Protein AF-A0A5C8B4M9-F1 (afdb_monomer)

Foldseek 3Di:
DDDDDDDDDDDDDDDPPDDPPPPCDPCQVVQQLEWEDEPDDDIDTDDLVVQLVLLLVLQCQPLNPVRSPDPVVNVLSVVLSVQLVVVVCVVPVPGDYHYPVSSLVSSLVSCVVVVVVSSSVSSVVVVVVVVVVVVVVVVVPPPDPPFAWDADPNDTHTDDLVVVLVVLQVVQPPVDPVDDSVVVSVVVVVPDDRD

Solvent-accessible surface area (backbone atoms only — not comparable to full-atom values): 11726 Å² total; per-residue (Å²): 135,84,84,84,87,81,87,82,91,76,85,88,79,88,85,83,88,79,73,83,74,80,76,83,68,76,66,66,71,81,30,65,60,29,36,28,42,47,101,71,71,76,68,40,76,48,54,70,66,58,53,37,55,52,46,51,54,16,40,29,73,70,50,35,72,73,47,43,67,33,71,65,47,50,50,50,41,52,53,42,37,53,51,29,52,54,51,56,48,66,77,38,83,85,51,52,74,42,44,54,60,60,55,50,54,38,46,45,52,38,27,53,74,69,68,38,53,69,36,34,53,44,38,53,54,50,55,48,51,57,49,51,54,51,52,53,50,54,63,74,60,56,69,80,73,80,84,41,34,34,69,54,98,86,42,84,39,75,59,58,61,67,62,51,51,50,50,49,44,60,71,38,59,92,69,53,92,89,52,65,43,64,66,56,52,53,54,50,63,72,72,64,70,75,90

Radius of gyration: 32.13 Å; Cα contacts (8 Å, |Δi|>4): 134; chains: 1; bounding box: 120×39×74 Å

Mean predicted aligned error: 15.84 Å

Structure (mmCIF, N/CA/C/O backbone):
data_AF-A0A5C8B4M9-F1
#
_entry.id   AF-A0A5C8B4M9-F1
#
loop_
_atom_site.group_PDB
_atom_site.id
_atom_site.type_symbol
_atom_site.label_atom_id
_atom_site.label_alt_id
_atom_site.label_comp_id
_atom_site.label_asym_id
_atom_site.label_entity_id
_atom_site.label_seq_id
_atom_site.pdbx_PDB_ins_code
_atom_site.Cartn_x
_atom_site.Cartn_y
_atom_site.Cartn_z
_atom_site.occupancy
_atom_site.B_iso_or_equiv
_atom_site.auth_seq_id
_atom_site.auth_comp_id
_atom_site.auth_asym_id
_atom_site.auth_atom_id
_atom_site.pdbx_PDB_model_num
ATOM 1 N N . MET A 1 1 ? 87.501 9.359 -22.013 1.00 48.69 1 MET A N 1
ATOM 2 C CA . MET A 1 1 ? 86.402 9.418 -21.027 1.00 48.69 1 MET A CA 1
ATOM 3 C C . MET A 1 1 ? 85.080 9.393 -21.791 1.00 48.69 1 MET A C 1
ATOM 5 O O . MET A 1 1 ? 84.733 10.382 -22.414 1.00 48.69 1 MET A O 1
ATOM 9 N N . GLN A 1 2 ? 84.423 8.231 -21.842 1.00 43.00 2 GLN A N 1
ATOM 10 C CA . GLN A 1 2 ? 82.959 8.107 -22.006 1.00 43.00 2 GLN A CA 1
ATOM 11 C C . GLN A 1 2 ? 82.296 8.321 -20.615 1.00 43.00 2 GLN A C 1
ATOM 13 O O . GLN A 1 2 ? 83.076 8.344 -19.656 1.00 43.00 2 GLN A O 1
ATOM 18 N N . PRO A 1 3 ? 80.954 8.411 -20.419 1.00 45.75 3 PRO A N 1
ATOM 19 C CA . PRO A 1 3 ? 79.853 8.071 -21.337 1.00 45.75 3 PRO A CA 1
ATOM 20 C C . PRO A 1 3 ? 78.627 9.028 -21.374 1.00 45.75 3 PRO A C 1
ATOM 22 O O . PRO A 1 3 ? 78.411 9.859 -20.501 1.00 45.75 3 PRO A O 1
ATOM 25 N N . SER A 1 4 ? 77.822 8.813 -22.421 1.00 39.22 4 SER A N 1
ATOM 26 C CA . SER A 1 4 ? 76.348 8.725 -22.474 1.00 39.22 4 SER A CA 1
ATOM 27 C C . SER A 1 4 ? 75.458 9.806 -21.843 1.00 39.22 4 SER A C 1
ATOM 29 O O . SER A 1 4 ? 75.274 9.870 -20.632 1.00 39.22 4 SER A O 1
ATOM 31 N N . THR A 1 5 ? 74.739 10.533 -22.703 1.00 42.44 5 THR A N 1
ATOM 32 C CA . THR A 1 5 ? 73.491 11.228 -22.363 1.00 42.44 5 THR A CA 1
ATOM 33 C C . THR A 1 5 ? 72.295 10.298 -22.605 1.00 42.44 5 THR A C 1
ATOM 35 O O . THR A 1 5 ? 72.073 9.805 -23.710 1.00 42.44 5 THR A O 1
ATOM 38 N N . SER A 1 6 ? 71.537 10.023 -21.543 1.00 47.56 6 SER A N 1
ATOM 39 C CA . SER A 1 6 ? 70.370 9.135 -21.555 1.00 47.56 6 SER A CA 1
ATOM 40 C C . SER A 1 6 ? 69.094 9.852 -21.999 1.00 47.56 6 SER A C 1
ATOM 42 O O . SER A 1 6 ? 68.795 10.963 -21.565 1.00 47.56 6 SER A O 1
ATOM 44 N N . SER A 1 7 ? 68.325 9.150 -22.833 1.00 41.62 7 SER A N 1
ATOM 45 C CA . SER A 1 7 ? 66.932 9.428 -23.191 1.00 41.62 7 SER A CA 1
ATOM 46 C C . SER A 1 7 ? 65.996 9.381 -21.983 1.00 41.62 7 SER A C 1
ATOM 48 O O . SER A 1 7 ? 66.079 8.451 -21.187 1.00 41.62 7 SER A O 1
ATOM 50 N N . THR A 1 8 ? 65.009 10.281 -21.947 1.00 40.47 8 THR A N 1
ATOM 51 C CA . THR A 1 8 ? 63.706 9.978 -21.331 1.00 40.47 8 THR A CA 1
ATOM 52 C C . THR A 1 8 ? 62.599 10.684 -22.115 1.00 40.47 8 THR A C 1
ATOM 54 O O . THR A 1 8 ? 62.459 11.901 -22.059 1.00 40.47 8 THR A O 1
ATOM 57 N N . LEU A 1 9 ? 61.843 9.905 -22.890 1.00 41.34 9 LEU A N 1
ATOM 58 C CA . LEU A 1 9 ? 60.570 10.293 -23.492 1.00 41.34 9 LEU A CA 1
ATOM 59 C C . LEU A 1 9 ? 59.462 9.949 -22.489 1.00 41.34 9 LEU A C 1
ATOM 61 O O . LEU A 1 9 ? 59.267 8.776 -22.181 1.00 41.34 9 LEU A O 1
ATOM 65 N N . SER A 1 10 ? 58.730 10.959 -22.021 1.00 50.78 10 SER A N 1
ATOM 66 C CA . SER A 1 10 ? 57.437 10.789 -21.348 1.00 50.78 10 SER A CA 1
ATOM 67 C C . SER A 1 10 ? 56.341 11.292 -22.288 1.00 50.78 10 SER A C 1
ATOM 69 O O . SER A 1 10 ? 56.404 12.454 -22.695 1.00 50.78 10 SER A O 1
ATOM 71 N N . PRO A 1 11 ? 55.338 10.478 -22.655 1.00 47.88 11 PRO A N 1
ATOM 72 C CA . PRO A 1 11 ? 54.191 10.974 -23.398 1.00 47.88 11 PRO A CA 1
ATOM 73 C C . PRO A 1 11 ? 53.260 11.759 -22.466 1.00 47.88 11 PRO A C 1
ATOM 75 O O . PRO A 1 11 ? 52.837 11.274 -21.416 1.00 47.88 11 PRO A O 1
ATOM 78 N N . SER A 1 12 ? 52.947 12.991 -22.869 1.00 45.19 12 SER A N 1
ATOM 79 C CA . SER A 1 12 ? 51.919 13.832 -22.266 1.00 45.19 12 SER A CA 1
ATOM 80 C C . SER A 1 12 ? 50.541 13.197 -22.449 1.00 45.19 12 SER A C 1
ATOM 82 O O . SER A 1 12 ? 49.994 13.163 -23.549 1.00 45.19 12 SER A O 1
ATOM 84 N N . SER A 1 13 ? 49.971 12.723 -21.348 1.00 44.69 13 SER A N 1
ATOM 85 C CA . SER A 1 13 ? 48.546 12.428 -21.230 1.00 44.69 13 SER A CA 1
ATOM 86 C C . SER A 1 13 ? 47.783 13.708 -20.876 1.00 44.69 13 SER A C 1
ATOM 88 O O . SER A 1 13 ? 48.242 14.478 -20.036 1.00 44.69 13 SER A O 1
ATOM 90 N N . SER A 1 14 ? 46.586 13.849 -21.455 1.00 43.03 14 SER A N 1
ATOM 91 C CA . SER A 1 14 ? 45.488 14.760 -21.074 1.00 43.03 14 SER A CA 1
ATOM 92 C C . SER A 1 14 ? 45.367 16.091 -21.819 1.00 43.03 14 SER A C 1
ATOM 94 O O . SER A 1 14 ? 45.959 17.091 -21.434 1.00 43.03 14 SER A O 1
ATOM 96 N N . ALA A 1 15 ? 44.442 16.117 -22.787 1.00 42.34 15 ALA A N 1
ATOM 97 C CA . ALA A 1 15 ? 43.432 17.174 -22.908 1.00 42.34 15 ALA A CA 1
ATOM 98 C C . ALA A 1 15 ? 42.292 16.738 -23.854 1.00 42.34 15 ALA A C 1
ATOM 100 O O . ALA A 1 15 ? 42.161 17.242 -24.963 1.00 42.34 15 ALA A O 1
ATOM 101 N N . PHE A 1 16 ? 41.428 15.825 -23.402 1.00 37.16 16 PHE A N 1
ATOM 102 C CA . PHE A 1 16 ? 40.033 15.823 -23.855 1.00 37.16 16 PHE A CA 1
ATOM 103 C C . PHE A 1 16 ? 39.176 16.321 -22.695 1.00 37.16 16 PHE A C 1
ATOM 105 O O . PHE A 1 16 ? 38.673 15.560 -21.873 1.00 37.16 16 PHE A O 1
ATOM 112 N N . SER A 1 17 ? 39.082 17.648 -22.611 1.00 52.03 17 SER A N 1
ATOM 113 C CA . SER A 1 17 ? 38.067 18.336 -21.824 1.00 52.03 17 SER A CA 1
ATOM 114 C C . SER A 1 17 ? 36.752 18.221 -22.588 1.00 52.03 17 SER A C 1
ATOM 116 O O . SER A 1 17 ? 36.580 18.838 -23.638 1.00 52.03 17 SER A O 1
ATOM 118 N N . GLY A 1 18 ? 35.867 17.350 -22.114 1.00 44.50 18 GLY A N 1
ATOM 119 C CA . GLY A 1 18 ? 34.600 17.087 -22.791 1.00 44.50 18 GLY A CA 1
ATOM 120 C C . GLY A 1 18 ? 33.785 15.949 -22.192 1.00 44.50 18 GLY A C 1
ATOM 121 O O . GLY A 1 18 ? 33.069 15.276 -22.920 1.00 44.50 18 GLY A O 1
ATOM 122 N N . ALA A 1 19 ? 33.880 15.710 -20.886 1.00 38.94 19 ALA A N 1
ATOM 123 C CA . ALA A 1 19 ? 32.901 14.896 -20.183 1.00 38.94 19 ALA A CA 1
ATOM 124 C C . ALA A 1 19 ? 32.181 15.819 -19.206 1.00 38.94 19 ALA A C 1
ATOM 126 O O . ALA A 1 19 ? 32.712 16.149 -18.147 1.00 38.94 19 ALA A O 1
ATOM 127 N N . SER A 1 20 ? 30.986 16.272 -19.597 1.00 40.69 20 SER A N 1
ATOM 128 C CA . SER A 1 20 ? 30.015 16.807 -18.648 1.00 40.69 20 SER A CA 1
ATOM 129 C C . SER A 1 20 ? 29.832 15.762 -17.557 1.00 40.69 20 SER A C 1
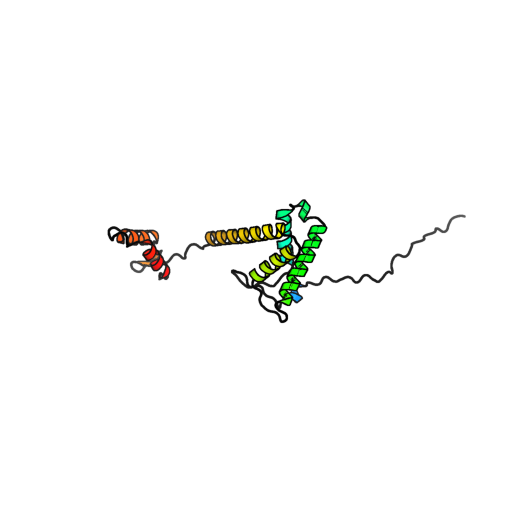ATOM 131 O O . SER A 1 20 ? 29.175 14.741 -17.762 1.00 40.69 20 SER A O 1
ATOM 133 N N . ALA A 1 21 ? 30.449 16.006 -16.406 1.00 40.50 21 ALA A N 1
ATOM 134 C CA . ALA A 1 21 ? 30.076 15.349 -15.178 1.00 40.50 21 ALA A CA 1
ATOM 135 C C . ALA A 1 21 ? 28.616 15.733 -14.933 1.00 40.50 21 ALA A C 1
ATOM 137 O O . ALA A 1 21 ? 28.312 16.864 -14.556 1.00 40.50 21 ALA A O 1
ATOM 138 N N . VAL A 1 22 ? 27.701 14.807 -15.220 1.00 39.75 22 VAL A N 1
ATOM 139 C CA . VAL A 1 22 ? 26.315 14.902 -14.772 1.00 39.75 22 VAL A CA 1
ATOM 140 C C . VAL A 1 22 ? 26.370 14.804 -13.253 1.00 39.75 22 VAL A C 1
ATOM 142 O O . VAL A 1 22 ? 26.361 13.717 -12.674 1.00 39.75 22 VAL A O 1
ATOM 145 N N . ALA A 1 23 ? 26.519 15.961 -12.612 1.00 40.47 23 ALA A N 1
ATOM 146 C CA . ALA A 1 23 ? 26.443 16.104 -11.176 1.00 40.47 23 ALA A CA 1
ATOM 147 C C . ALA A 1 23 ? 25.068 15.591 -10.734 1.00 40.47 23 ALA A C 1
ATOM 149 O O . ALA A 1 23 ? 24.024 16.169 -11.036 1.00 40.47 23 ALA A O 1
ATOM 150 N N . THR A 1 24 ? 25.073 14.441 -10.068 1.00 47.00 24 THR A N 1
ATOM 151 C CA . THR A 1 24 ? 23.899 13.875 -9.408 1.00 47.00 24 THR A CA 1
ATOM 152 C C . THR A 1 24 ? 23.755 14.581 -8.062 1.00 47.00 24 THR A C 1
ATOM 154 O O . THR A 1 24 ? 24.136 14.047 -7.026 1.00 47.00 24 THR A O 1
ATOM 157 N N . GLU A 1 25 ? 23.258 15.816 -8.079 1.00 43.12 25 GLU A N 1
ATOM 158 C CA . GLU A 1 25 ? 22.741 16.476 -6.876 1.00 43.12 25 GLU A CA 1
ATOM 159 C C . GLU A 1 25 ? 21.335 15.933 -6.542 1.00 43.12 25 GLU A C 1
ATOM 161 O O . GLU A 1 25 ? 20.618 15.454 -7.433 1.00 43.12 25 GLU A O 1
ATOM 166 N N . PRO A 1 26 ? 20.921 15.912 -5.261 1.00 42.09 26 PRO A N 1
ATOM 167 C CA . PRO A 1 26 ? 19.811 15.083 -4.819 1.00 42.09 26 PRO A CA 1
ATOM 168 C C . PRO A 1 26 ? 18.479 15.635 -5.337 1.00 42.09 26 PRO A C 1
ATOM 170 O O . PRO A 1 26 ? 17.983 16.670 -4.894 1.00 42.09 26 PRO A O 1
ATOM 173 N N . ARG A 1 27 ? 17.825 14.868 -6.217 1.00 53.34 27 ARG A N 1
ATOM 174 C CA . ARG A 1 27 ? 16.446 15.090 -6.703 1.00 53.34 27 ARG A CA 1
ATOM 175 C C . ARG A 1 27 ? 15.374 15.176 -5.599 1.00 53.34 27 ARG A C 1
ATOM 177 O O . ARG A 1 27 ? 14.209 15.365 -5.930 1.00 53.34 27 ARG A O 1
ATOM 184 N N . GLN A 1 28 ? 15.724 15.058 -4.316 1.00 51.81 28 GLN A N 1
ATOM 185 C CA . GLN A 1 28 ? 14.790 15.232 -3.196 1.00 51.81 28 GLN A CA 1
ATOM 186 C C . GLN A 1 28 ? 14.099 16.607 -3.220 1.00 51.81 28 GLN A C 1
ATOM 188 O O . GLN A 1 28 ? 12.916 16.687 -2.907 1.00 51.81 28 GLN A O 1
ATOM 193 N N . SER A 1 29 ? 14.781 17.661 -3.689 1.00 60.62 29 SER A N 1
ATOM 194 C CA . SER A 1 29 ? 14.191 19.007 -3.807 1.00 60.62 29 SER A CA 1
ATOM 195 C C . SER A 1 29 ? 13.084 19.094 -4.874 1.00 60.62 29 SER A C 1
ATOM 197 O O . SER A 1 29 ? 12.064 19.747 -4.668 1.00 60.62 29 SER A O 1
ATOM 199 N N . ALA A 1 30 ? 13.210 18.358 -5.987 1.00 72.19 30 ALA A N 1
ATOM 200 C CA . ALA A 1 30 ? 12.256 18.420 -7.103 1.00 72.19 30 ALA A CA 1
ATOM 201 C C . ALA A 1 30 ? 10.868 17.840 -6.769 1.00 72.19 30 ALA A C 1
ATOM 203 O O . ALA A 1 30 ? 9.898 18.107 -7.479 1.00 72.19 30 ALA A O 1
ATOM 204 N N . TYR A 1 31 ? 10.769 17.046 -5.700 1.00 79.69 31 TYR A N 1
ATOM 205 C CA . TYR A 1 31 ? 9.544 16.356 -5.296 1.00 79.69 31 TYR A CA 1
ATOM 206 C C . TYR A 1 31 ? 8.941 16.881 -3.988 1.00 79.69 31 TYR A C 1
ATOM 208 O O . TYR A 1 31 ? 7.928 16.352 -3.533 1.00 79.69 31 TYR A O 1
ATOM 216 N N . ALA A 1 32 ? 9.508 17.945 -3.409 1.00 77.50 32 ALA A N 1
ATOM 217 C CA . ALA A 1 32 ? 9.033 18.534 -2.155 1.00 77.50 32 ALA A CA 1
ATOM 218 C C . ALA A 1 32 ? 7.565 19.014 -2.221 1.00 77.50 32 ALA A C 1
ATOM 220 O O . ALA A 1 32 ? 6.873 19.011 -1.209 1.00 77.50 32 ALA A O 1
ATOM 221 N N . GLY A 1 33 ? 7.063 19.359 -3.414 1.00 81.94 33 GLY A N 1
ATOM 222 C CA . GLY A 1 33 ? 5.664 19.747 -3.650 1.00 81.94 33 GLY A CA 1
ATOM 223 C C . GLY A 1 33 ? 4.658 18.590 -3.748 1.00 81.94 33 GLY A C 1
ATOM 224 O O . GLY A 1 33 ? 3.495 18.830 -4.078 1.00 81.94 33 GLY A O 1
ATOM 225 N N . TYR A 1 34 ? 5.091 17.348 -3.502 1.00 86.38 34 TYR A N 1
ATOM 226 C CA . TYR A 1 34 ? 4.269 16.144 -3.659 1.00 86.38 34 TYR A CA 1
ATOM 227 C C . TYR A 1 34 ? 4.313 15.247 -2.411 1.00 86.38 34 TYR A C 1
ATOM 229 O O . TYR A 1 34 ? 4.894 14.165 -2.447 1.00 86.38 34 TYR A O 1
ATOM 237 N N . PRO A 1 35 ? 3.739 15.659 -1.273 1.00 90.31 35 PRO A N 1
ATOM 238 C CA . PRO A 1 35 ? 3.614 14.778 -0.114 1.00 90.31 35 PRO A CA 1
ATOM 239 C C . PRO A 1 35 ? 2.711 13.568 -0.411 1.00 90.31 35 PRO A C 1
ATOM 241 O O . PRO A 1 35 ? 1.768 13.637 -1.202 1.00 90.31 35 PRO A O 1
ATOM 244 N N . ILE A 1 36 ? 2.997 12.450 0.253 1.00 91.56 36 ILE A N 1
ATOM 245 C CA . ILE A 1 36 ? 2.251 11.196 0.175 1.00 91.56 36 ILE A CA 1
ATOM 246 C C . ILE A 1 36 ? 1.463 10.981 1.464 1.00 91.56 36 ILE A C 1
ATOM 248 O O . ILE A 1 36 ? 2.037 10.808 2.543 1.00 91.56 36 ILE A O 1
ATOM 252 N N . ILE A 1 37 ? 0.143 10.899 1.330 1.00 90.38 37 ILE A N 1
ATOM 253 C CA . ILE A 1 37 ? -0.783 10.525 2.395 1.00 90.38 37 ILE A CA 1
ATOM 254 C C . ILE A 1 37 ? -0.778 8.998 2.524 1.00 90.38 37 ILE A C 1
ATOM 256 O O . ILE A 1 37 ? -1.209 8.264 1.627 1.00 90.38 37 ILE A O 1
ATOM 260 N N . ARG A 1 38 ? -0.270 8.501 3.655 1.00 89.69 38 ARG A N 1
ATOM 261 C CA . ARG A 1 38 ? -0.258 7.069 3.992 1.00 89.69 38 ARG A CA 1
ATOM 262 C C . ARG A 1 38 ? -1.605 6.632 4.577 1.00 89.69 38 ARG A C 1
ATOM 264 O O . ARG A 1 38 ? -2.353 7.447 5.099 1.00 89.69 38 ARG A O 1
ATOM 271 N N . ARG A 1 39 ? -1.884 5.318 4.567 1.00 83.25 39 ARG A N 1
ATOM 272 C CA . ARG A 1 39 ? -3.102 4.739 5.184 1.00 83.25 39 ARG A CA 1
ATOM 273 C C . ARG A 1 39 ? -3.232 5.052 6.683 1.00 83.25 39 ARG A C 1
ATOM 275 O O . ARG A 1 39 ? -4.341 5.157 7.187 1.00 83.25 39 ARG A O 1
ATOM 282 N N . LYS A 1 40 ? -2.103 5.130 7.395 1.00 75.38 40 LYS A N 1
ATOM 283 C CA . LYS A 1 40 ? -1.988 5.499 8.814 1.00 75.38 40 LYS A CA 1
ATOM 284 C C . LYS A 1 40 ? -0.627 6.166 9.046 1.00 75.38 40 LYS A C 1
ATOM 286 O O . LYS A 1 40 ? 0.360 5.758 8.427 1.00 75.38 40 LYS A O 1
ATOM 291 N N . GLY A 1 41 ? -0.571 7.128 9.965 1.00 75.38 41 GLY A N 1
ATOM 292 C CA . GLY A 1 41 ? 0.642 7.878 10.315 1.00 75.38 41 GLY A CA 1
ATOM 293 C C . GLY A 1 41 ? 0.831 9.163 9.499 1.00 75.38 41 GLY A C 1
ATOM 294 O O . GLY A 1 41 ? 0.024 9.439 8.613 1.00 75.38 41 GLY A O 1
ATOM 295 N N . PRO A 1 42 ? 1.889 9.944 9.792 1.00 81.88 42 PRO A N 1
ATOM 296 C CA . PRO A 1 42 ? 2.113 11.233 9.146 1.00 81.88 42 PRO A CA 1
ATOM 297 C C . PRO A 1 42 ? 2.348 11.079 7.643 1.00 81.88 42 PRO A C 1
ATOM 299 O O . PRO A 1 42 ? 2.787 10.021 7.169 1.00 81.88 42 PRO A O 1
ATOM 302 N N . ASP A 1 43 ? 2.068 12.140 6.907 1.00 88.94 43 ASP A N 1
ATOM 303 C CA . ASP A 1 43 ? 2.459 12.302 5.518 1.00 88.94 43 ASP A CA 1
ATOM 304 C C . ASP A 1 43 ? 3.984 12.223 5.360 1.00 88.94 43 ASP A C 1
ATOM 306 O O . ASP A 1 43 ? 4.764 12.486 6.277 1.00 88.94 43 ASP A O 1
ATOM 310 N N . VAL A 1 44 ? 4.421 11.738 4.200 1.00 90.3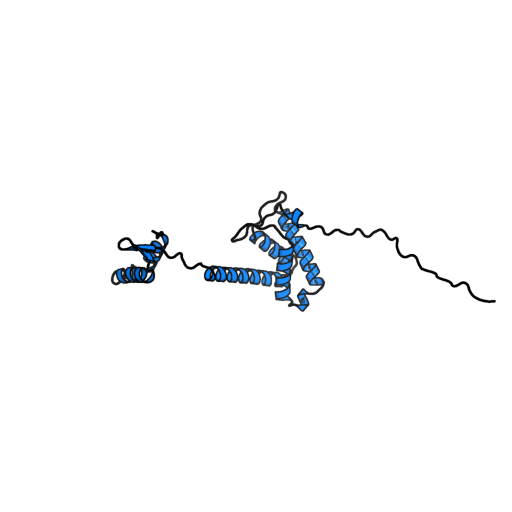1 44 VAL A N 1
ATOM 311 C CA . VAL A 1 44 ? 5.843 11.532 3.893 1.00 90.31 44 VAL A CA 1
ATOM 312 C C . VAL A 1 44 ? 6.181 12.149 2.549 1.00 90.31 44 VAL A C 1
ATOM 314 O O . VAL A 1 44 ? 5.330 12.215 1.668 1.00 90.31 44 VAL A O 1
ATOM 317 N N . ALA A 1 45 ? 7.425 12.576 2.360 1.00 90.62 45 ALA A N 1
ATOM 318 C CA . ALA A 1 45 ? 7.867 13.092 1.070 1.00 90.62 45 ALA A CA 1
ATOM 319 C C . ALA A 1 45 ? 7.790 12.010 -0.024 1.00 90.62 45 ALA A C 1
ATOM 321 O O . ALA A 1 45 ? 8.041 10.826 0.228 1.00 90.62 45 ALA A O 1
ATOM 322 N N . PHE A 1 46 ? 7.462 12.414 -1.253 1.00 91.56 46 PHE A N 1
ATOM 323 C CA . PHE A 1 46 ? 7.515 11.516 -2.401 1.00 91.56 46 PHE A CA 1
ATOM 324 C C . PHE A 1 46 ? 8.960 11.196 -2.785 1.00 91.56 46 PHE A C 1
ATOM 326 O O . PHE A 1 46 ? 9.743 12.070 -3.154 1.00 91.56 46 PHE A O 1
ATOM 333 N N . GLU A 1 47 ? 9.294 9.907 -2.742 1.00 92.62 47 GLU A N 1
ATOM 334 C CA . GLU A 1 47 ? 10.618 9.393 -3.080 1.00 92.62 47 GLU A CA 1
ATOM 335 C C . GLU A 1 47 ? 10.523 8.350 -4.205 1.00 92.62 47 GLU A C 1
ATOM 337 O O . GLU A 1 47 ? 10.146 7.199 -3.955 1.00 92.62 47 GLU A O 1
ATOM 342 N N . PRO A 1 48 ? 10.927 8.686 -5.445 1.00 92.19 48 PRO A N 1
ATOM 343 C CA . PRO A 1 48 ? 10.953 7.730 -6.556 1.00 92.19 48 PRO A CA 1
ATOM 344 C C . PRO A 1 48 ? 11.773 6.462 -6.288 1.00 92.19 48 PRO A C 1
ATOM 346 O O . PRO A 1 48 ? 11.466 5.393 -6.813 1.00 92.19 48 PRO A O 1
ATOM 349 N N . SER A 1 49 ? 12.799 6.552 -5.438 1.00 93.06 49 SER A N 1
ATOM 350 C CA . SER A 1 49 ? 13.617 5.405 -5.031 1.00 93.06 49 SER A CA 1
ATOM 351 C C . SER A 1 49 ? 12.792 4.312 -4.339 1.00 93.06 49 SER A C 1
ATOM 353 O O . SER A 1 49 ? 13.082 3.128 -4.514 1.00 93.06 49 SER A O 1
ATOM 355 N N . LYS A 1 50 ? 11.722 4.666 -3.611 1.00 93.25 50 LYS A N 1
ATOM 356 C CA . LYS A 1 50 ? 10.820 3.693 -2.970 1.00 93.25 50 LYS A CA 1
ATOM 357 C C . LYS A 1 50 ? 10.023 2.886 -3.996 1.00 93.25 50 LYS A C 1
ATOM 359 O O . LYS A 1 50 ? 9.790 1.700 -3.766 1.00 93.25 50 LYS A O 1
ATOM 364 N N . ILE A 1 51 ? 9.660 3.496 -5.129 1.00 94.12 51 ILE A N 1
ATOM 365 C CA . ILE A 1 51 ? 9.013 2.802 -6.253 1.00 94.12 51 ILE A CA 1
ATOM 366 C C . ILE A 1 51 ? 9.986 1.790 -6.862 1.00 94.12 51 ILE A C 1
ATOM 368 O O . ILE A 1 51 ? 9.634 0.620 -6.998 1.00 94.12 51 ILE A O 1
ATOM 372 N N . ALA A 1 52 ? 11.224 2.206 -7.146 1.00 94.31 52 ALA A N 1
ATOM 373 C CA . ALA A 1 52 ? 12.246 1.317 -7.698 1.00 94.31 52 ALA A CA 1
ATOM 374 C C . ALA A 1 52 ? 12.495 0.100 -6.791 1.00 94.31 52 ALA A C 1
ATOM 376 O O . ALA A 1 52 ? 12.485 -1.034 -7.259 1.00 94.31 52 ALA A O 1
ATOM 377 N N . VAL A 1 53 ? 12.632 0.308 -5.476 1.00 92.94 53 VAL A N 1
ATOM 378 C CA . VAL A 1 53 ? 12.800 -0.789 -4.505 1.00 92.94 53 VAL A CA 1
ATOM 379 C C . VAL A 1 53 ? 11.602 -1.743 -4.508 1.00 92.94 53 VAL A C 1
ATOM 381 O O . VAL A 1 53 ? 11.784 -2.958 -4.420 1.00 92.94 53 VAL A O 1
ATOM 384 N N . ALA A 1 54 ? 10.376 -1.223 -4.596 1.00 92.62 54 ALA A N 1
ATOM 385 C CA . ALA A 1 54 ? 9.178 -2.056 -4.647 1.00 92.62 54 ALA A CA 1
ATOM 386 C C . ALA A 1 54 ? 9.105 -2.881 -5.943 1.00 92.62 54 ALA A C 1
ATOM 388 O O . ALA A 1 54 ? 8.784 -4.067 -5.887 1.00 92.62 54 ALA A O 1
ATOM 389 N N . LEU A 1 55 ? 9.477 -2.287 -7.081 1.00 93.56 55 LEU A N 1
ATOM 390 C CA . LEU A 1 55 ? 9.589 -2.989 -8.359 1.00 93.56 55 LEU A CA 1
ATOM 391 C C . LEU A 1 55 ? 10.649 -4.094 -8.291 1.00 93.56 55 LEU A C 1
ATOM 393 O O . LEU A 1 55 ? 10.336 -5.235 -8.609 1.00 93.56 55 LEU A O 1
ATOM 397 N N . VAL A 1 56 ? 11.855 -3.816 -7.778 1.00 92.81 56 VAL A N 1
ATOM 398 C CA . VAL A 1 56 ? 12.903 -4.844 -7.603 1.00 92.81 56 VAL A CA 1
ATOM 399 C C . VAL A 1 56 ? 12.390 -6.026 -6.783 1.00 92.81 56 VAL A C 1
ATOM 401 O O . VAL A 1 56 ? 12.630 -7.169 -7.154 1.00 92.81 56 VAL A O 1
ATOM 404 N N . LYS A 1 57 ? 11.644 -5.781 -5.698 1.00 91.12 57 LYS A N 1
ATOM 405 C CA . LYS A 1 57 ? 11.048 -6.860 -4.893 1.00 91.12 57 LYS A CA 1
ATOM 406 C C . LYS A 1 57 ? 10.046 -7.703 -5.681 1.00 91.12 57 LYS A C 1
ATOM 408 O O . LYS A 1 57 ? 10.016 -8.916 -5.496 1.00 91.12 57 LYS A O 1
ATOM 413 N N . ALA A 1 58 ? 9.250 -7.085 -6.550 1.00 92.06 58 ALA A N 1
ATOM 414 C CA . ALA A 1 58 ? 8.313 -7.809 -7.402 1.00 92.06 58 ALA A CA 1
ATOM 415 C C . ALA A 1 58 ? 9.041 -8.651 -8.461 1.00 92.06 58 ALA A C 1
ATOM 417 O O . ALA A 1 58 ? 8.733 -9.830 -8.612 1.00 92.06 58 ALA A O 1
ATOM 418 N N . PHE A 1 59 ? 10.058 -8.093 -9.126 1.00 92.56 59 PHE A N 1
ATOM 419 C CA . PHE A 1 59 ? 10.889 -8.841 -10.077 1.00 92.56 59 PHE A CA 1
ATOM 420 C C . PHE A 1 59 ? 11.653 -9.987 -9.395 1.00 92.56 59 PHE A C 1
ATOM 422 O O . PHE A 1 59 ? 11.724 -11.087 -9.938 1.00 92.56 59 PHE A O 1
ATOM 429 N N . LEU A 1 60 ? 12.162 -9.771 -8.177 1.00 91.12 60 LEU A N 1
ATOM 430 C CA . LEU A 1 60 ? 12.814 -10.800 -7.360 1.00 91.12 60 LEU A CA 1
ATOM 431 C C . LEU A 1 60 ? 11.869 -11.961 -7.032 1.00 91.12 60 LEU A C 1
ATOM 433 O O . LEU A 1 60 ? 12.292 -13.114 -7.034 1.00 91.12 60 LEU A O 1
ATOM 437 N N . ALA A 1 61 ? 10.598 -11.666 -6.760 1.00 89.56 61 ALA A N 1
ATOM 438 C CA . ALA A 1 61 ? 9.602 -12.683 -6.443 1.00 89.56 61 ALA A CA 1
ATOM 439 C C . ALA A 1 61 ? 9.265 -13.592 -7.639 1.00 89.56 61 ALA A C 1
ATOM 441 O O . ALA A 1 61 ? 8.843 -14.724 -7.421 1.00 89.56 61 ALA A O 1
ATOM 442 N N . VAL A 1 62 ? 9.459 -13.117 -8.876 1.00 90.94 62 VAL A N 1
ATOM 443 C CA . VAL A 1 62 ? 9.185 -13.885 -10.103 1.00 90.94 62 VAL A CA 1
ATOM 444 C C . VAL A 1 62 ? 10.441 -14.571 -10.638 1.00 90.94 62 VAL A C 1
ATOM 446 O O . VAL A 1 62 ? 10.421 -15.766 -10.911 1.00 90.94 62 VAL A O 1
ATOM 449 N N . HIS A 1 63 ? 11.546 -13.836 -10.768 1.00 88.12 63 HIS A N 1
ATOM 450 C CA . HIS A 1 63 ? 12.759 -14.318 -11.443 1.00 88.12 63 HIS A CA 1
ATOM 451 C C . HIS A 1 63 ? 13.856 -14.802 -10.481 1.00 88.12 63 HIS A C 1
ATOM 453 O O . HIS A 1 63 ? 14.938 -15.203 -10.917 1.00 88.12 63 HIS A O 1
ATOM 459 N N . GLY A 1 64 ? 13.615 -14.740 -9.169 1.00 85.38 64 GLY A N 1
ATOM 460 C CA . GLY A 1 64 ? 14.609 -15.064 -8.151 1.00 85.38 64 GLY A CA 1
ATOM 461 C C . GLY A 1 64 ? 15.774 -14.069 -8.102 1.00 85.38 64 GLY A C 1
ATOM 462 O O . GLY A 1 64 ? 15.818 -13.059 -8.808 1.00 85.38 64 GLY A O 1
ATOM 463 N N . THR A 1 65 ? 16.753 -14.355 -7.244 1.00 78.19 65 THR A N 1
ATOM 464 C CA . THR A 1 65 ? 17.917 -13.482 -7.001 1.00 78.19 65 THR A CA 1
ATOM 465 C C . THR A 1 65 ? 18.798 -13.304 -8.233 1.00 78.19 65 THR A C 1
ATOM 467 O O . THR A 1 65 ? 19.241 -12.190 -8.509 1.00 78.19 65 THR A O 1
ATOM 470 N N . GLN A 1 66 ? 19.022 -14.374 -8.999 1.00 74.12 66 GLN A N 1
ATOM 471 C CA . GLN A 1 66 ? 19.872 -14.333 -10.190 1.00 74.12 66 GLN A CA 1
ATOM 472 C C . GLN A 1 66 ? 19.210 -13.586 -11.355 1.00 74.12 66 GLN A C 1
ATOM 474 O O . GLN A 1 66 ? 19.874 -12.794 -12.022 1.00 74.12 66 GLN A O 1
ATOM 479 N N . GLY A 1 67 ? 17.901 -13.761 -11.563 1.00 73.69 67 GLY A N 1
ATOM 480 C CA . GLY A 1 67 ? 17.171 -13.057 -12.618 1.00 73.69 67 GLY A CA 1
ATOM 481 C C . GLY A 1 67 ? 16.997 -11.563 -12.332 1.00 73.69 67 GLY A C 1
ATOM 482 O O . GLY A 1 67 ? 17.185 -10.737 -13.226 1.00 73.69 67 GLY A O 1
ATOM 483 N N . ALA A 1 68 ? 16.737 -11.189 -11.075 1.00 73.19 68 ALA A N 1
ATOM 484 C CA . ALA A 1 68 ? 16.575 -9.787 -10.679 1.00 73.19 68 ALA A CA 1
ATOM 485 C C . ALA A 1 68 ? 17.883 -8.972 -10.690 1.00 73.19 68 ALA A C 1
ATOM 487 O O . ALA A 1 68 ? 17.848 -7.746 -10.791 1.00 73.19 68 ALA A O 1
ATOM 488 N N . ALA A 1 69 ? 19.040 -9.638 -10.610 1.00 77.12 69 ALA A N 1
ATOM 489 C CA . ALA A 1 69 ? 20.357 -9.011 -10.727 1.00 77.12 69 ALA A CA 1
ATOM 490 C C . ALA A 1 69 ? 20.832 -8.852 -12.185 1.00 77.12 69 ALA A C 1
ATOM 492 O O . ALA A 1 69 ? 21.943 -8.369 -12.423 1.00 77.12 69 ALA A O 1
ATOM 493 N N . SER A 1 70 ? 20.024 -9.244 -13.171 1.00 85.38 70 SER A N 1
ATOM 494 C CA . SER A 1 70 ? 20.364 -9.073 -14.584 1.00 85.38 70 SER A CA 1
ATOM 495 C C . SER A 1 70 ? 20.366 -7.594 -15.001 1.00 85.38 70 SER A C 1
ATOM 497 O O . SER A 1 70 ? 19.698 -6.748 -14.401 1.00 85.38 70 SER A O 1
ATOM 499 N N . ALA A 1 71 ? 21.148 -7.258 -16.031 1.00 88.44 71 ALA A N 1
ATOM 500 C CA . ALA A 1 71 ? 21.186 -5.899 -16.575 1.00 88.44 71 ALA A CA 1
ATOM 501 C C . ALA A 1 71 ? 19.833 -5.47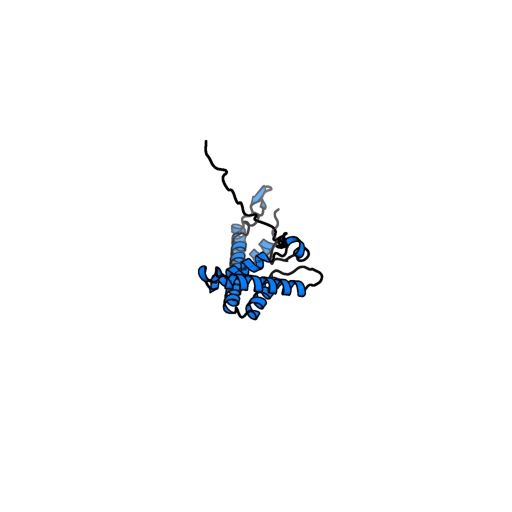9 -17.172 1.00 88.44 71 ALA A C 1
ATOM 503 O O . ALA A 1 71 ? 19.393 -4.364 -16.908 1.00 88.44 71 ALA A O 1
ATOM 504 N N . GLY A 1 72 ? 19.157 -6.398 -17.874 1.00 89.12 72 GLY A N 1
ATOM 505 C CA . GLY A 1 72 ? 17.834 -6.160 -18.456 1.00 89.12 72 GLY A CA 1
ATOM 506 C C . GLY A 1 72 ? 16.785 -5.817 -17.400 1.00 89.12 72 GLY A C 1
ATOM 507 O O . GLY A 1 72 ? 16.135 -4.787 -17.506 1.00 89.12 72 GLY A O 1
ATOM 508 N N . VAL A 1 73 ? 16.707 -6.576 -16.298 1.00 89.31 73 VAL A N 1
ATOM 509 C CA . VAL A 1 73 ? 15.746 -6.263 -15.224 1.00 89.31 73 VAL A CA 1
ATOM 510 C C . VAL A 1 73 ? 16.036 -4.909 -14.571 1.00 89.31 73 VAL A C 1
ATOM 512 O O . VAL A 1 73 ? 15.108 -4.177 -14.231 1.00 89.31 73 VAL A O 1
ATOM 515 N N . ARG A 1 74 ? 17.308 -4.527 -14.399 1.00 91.00 74 ARG A N 1
ATOM 516 C CA . ARG A 1 74 ? 17.636 -3.187 -13.878 1.00 91.00 74 ARG A CA 1
ATOM 517 C C . ARG A 1 74 ? 17.169 -2.076 -14.817 1.00 91.00 74 ARG A C 1
ATOM 519 O O . ARG A 1 74 ? 16.687 -1.051 -14.335 1.00 91.00 74 ARG A O 1
ATOM 526 N N . GLU A 1 75 ? 17.318 -2.272 -16.121 1.00 93.75 75 GLU A N 1
ATOM 527 C CA . GLU A 1 75 ? 16.855 -1.331 -17.141 1.00 93.75 75 GLU A CA 1
ATOM 528 C C . GLU A 1 75 ? 15.324 -1.246 -17.183 1.00 93.75 75 GLU A C 1
ATOM 530 O O . GLU A 1 75 ? 14.775 -0.141 -17.175 1.00 93.75 75 GLU A O 1
ATOM 535 N N . ASP A 1 76 ? 14.635 -2.386 -17.105 1.00 93.69 76 ASP A N 1
ATOM 536 C CA . ASP A 1 76 ? 13.175 -2.454 -17.014 1.00 93.69 76 ASP A CA 1
ATOM 537 C C . ASP A 1 76 ? 12.672 -1.712 -15.774 1.00 93.69 76 ASP A C 1
ATOM 539 O O . ASP A 1 76 ? 11.806 -0.841 -15.865 1.00 93.69 76 ASP A O 1
ATOM 543 N N . VAL A 1 77 ? 13.262 -1.976 -14.603 1.00 95.06 77 VAL A N 1
ATOM 544 C CA . VAL A 1 77 ? 12.911 -1.292 -13.350 1.00 95.06 77 VAL A CA 1
ATOM 545 C C . VAL A 1 77 ? 13.139 0.216 -13.460 1.00 95.06 77 VAL A C 1
ATOM 547 O O . VAL A 1 77 ? 12.292 0.994 -13.010 1.00 95.06 77 VAL A O 1
ATOM 550 N N . ALA A 1 78 ? 14.252 0.655 -14.051 1.00 95.06 78 ALA A N 1
ATOM 551 C CA . ALA A 1 78 ? 14.536 2.076 -14.238 1.00 95.06 78 ALA A CA 1
ATOM 552 C C . ALA A 1 78 ? 13.510 2.738 -15.175 1.00 95.06 78 ALA A C 1
ATOM 554 O O . ALA A 1 78 ? 12.963 3.800 -14.853 1.00 95.06 78 ALA A O 1
ATOM 555 N N . THR A 1 79 ? 13.191 2.078 -16.289 1.00 96.06 79 THR A N 1
ATOM 556 C CA . THR A 1 79 ? 12.216 2.537 -17.285 1.00 96.06 79 THR A CA 1
ATOM 557 C C . THR A 1 79 ? 10.811 2.619 -16.696 1.00 96.06 79 THR A C 1
ATOM 559 O O . THR A 1 79 ? 10.144 3.653 -16.821 1.00 96.06 79 THR A O 1
ATOM 562 N N . LEU A 1 80 ? 10.381 1.577 -15.983 1.00 96.50 80 LEU A N 1
ATOM 563 C CA . LEU A 1 80 ? 9.101 1.526 -15.281 1.00 96.50 80 LEU A CA 1
ATOM 564 C C . LEU A 1 80 ? 9.017 2.609 -14.207 1.00 96.50 80 LEU A C 1
ATOM 566 O O . LEU A 1 80 ? 8.036 3.347 -14.164 1.00 96.50 80 LEU A O 1
ATOM 570 N N . THR A 1 81 ? 10.059 2.778 -13.389 1.00 96.38 81 THR A N 1
ATOM 571 C CA . THR A 1 81 ? 10.097 3.825 -12.355 1.00 96.38 81 THR A CA 1
ATOM 572 C C . THR A 1 81 ? 9.916 5.208 -12.980 1.00 96.38 81 THR A C 1
ATOM 574 O O . THR A 1 81 ? 9.080 5.992 -12.529 1.00 96.38 81 THR A O 1
ATOM 577 N N . ALA A 1 82 ? 10.642 5.504 -14.062 1.00 95.44 82 ALA A N 1
ATOM 578 C CA . ALA A 1 82 ? 10.506 6.772 -14.771 1.00 95.44 82 ALA A CA 1
ATOM 579 C C . ALA A 1 82 ? 9.100 6.956 -15.370 1.00 95.44 82 ALA A C 1
ATOM 581 O O . ALA A 1 82 ? 8.549 8.058 -15.329 1.00 95.44 82 ALA A O 1
ATOM 582 N N . ALA A 1 83 ? 8.496 5.894 -15.909 1.00 95.38 83 ALA A N 1
ATOM 583 C CA . ALA A 1 83 ? 7.139 5.931 -16.446 1.00 95.38 83 ALA A CA 1
ATOM 584 C C . ALA A 1 83 ? 6.085 6.195 -15.359 1.00 95.38 83 ALA A C 1
ATOM 586 O O . ALA A 1 83 ? 5.206 7.035 -15.566 1.00 95.38 83 ALA A O 1
ATOM 587 N N . VAL A 1 84 ? 6.204 5.546 -14.198 1.00 95.56 84 VAL A N 1
ATOM 588 C CA . VAL A 1 84 ? 5.316 5.741 -13.042 1.00 95.56 84 VAL A CA 1
ATOM 589 C C . VAL A 1 84 ? 5.408 7.175 -12.533 1.00 95.56 84 VAL A C 1
ATOM 591 O O . VAL A 1 84 ? 4.388 7.850 -12.425 1.00 95.56 84 VAL A O 1
ATOM 594 N N . VAL A 1 85 ? 6.625 7.678 -12.301 1.00 94.12 85 VAL A N 1
ATOM 595 C CA . VAL A 1 85 ? 6.850 9.056 -11.837 1.00 94.12 85 VAL A CA 1
ATOM 596 C C . VAL A 1 85 ? 6.260 10.063 -12.824 1.00 94.12 85 VAL A C 1
ATOM 598 O O . VAL A 1 85 ? 5.524 10.959 -12.422 1.00 94.12 85 VAL A O 1
ATOM 601 N N . ARG A 1 86 ? 6.512 9.899 -14.131 1.00 92.81 86 ARG A N 1
ATOM 602 C CA . ARG A 1 86 ? 5.911 10.769 -15.157 1.00 92.81 86 ARG A CA 1
ATOM 603 C C . ARG A 1 86 ? 4.384 10.696 -15.165 1.00 92.81 86 ARG A C 1
ATOM 605 O O . ARG A 1 86 ? 3.747 11.712 -15.421 1.00 92.81 86 ARG A O 1
ATOM 612 N N . GLY A 1 87 ? 3.803 9.520 -14.927 1.00 92.25 87 GLY A N 1
ATOM 613 C CA . GLY A 1 87 ? 2.355 9.340 -14.816 1.00 92.25 87 GLY A CA 1
ATOM 614 C C . GLY A 1 87 ? 1.767 10.119 -13.642 1.00 92.25 87 GLY A C 1
ATOM 615 O O . GLY A 1 87 ? 0.851 10.916 -13.840 1.00 92.25 87 GLY A O 1
ATOM 616 N N . LEU A 1 88 ? 2.361 9.966 -12.454 1.00 91.50 88 LEU A N 1
ATOM 617 C CA . LEU A 1 88 ? 1.932 10.654 -11.233 1.00 91.50 88 LEU A CA 1
ATOM 618 C C . LEU A 1 88 ? 2.010 12.175 -11.383 1.00 91.50 88 LEU A C 1
ATOM 620 O O . LEU A 1 88 ? 1.014 12.864 -11.183 1.00 91.50 88 LEU A O 1
ATOM 624 N N . LEU A 1 89 ? 3.153 12.711 -11.815 1.00 90.00 89 LEU A N 1
ATOM 625 C CA . LEU A 1 89 ? 3.332 14.163 -11.939 1.00 90.00 89 LEU A CA 1
ATOM 626 C C . LEU A 1 89 ? 2.414 14.779 -13.001 1.00 90.00 89 LEU A C 1
ATOM 628 O O . LEU A 1 89 ? 1.919 15.887 -12.824 1.00 90.00 89 LEU A O 1
ATOM 632 N N . ARG A 1 90 ? 2.135 14.057 -14.095 1.00 89.44 90 ARG A N 1
ATOM 633 C CA . ARG A 1 90 ? 1.208 14.533 -15.133 1.00 89.44 90 ARG A CA 1
ATOM 634 C C . ARG A 1 90 ? -0.224 14.638 -14.617 1.00 89.44 90 ARG A C 1
ATOM 636 O O . ARG A 1 90 ? -0.946 15.529 -15.048 1.00 89.44 90 ARG A O 1
ATOM 643 N N . SER A 1 91 ? -0.626 13.757 -13.699 1.00 85.19 91 SER A N 1
ATOM 644 C CA . SER A 1 91 ? -1.956 13.824 -13.084 1.00 85.19 91 SER A CA 1
ATOM 645 C C . SER A 1 91 ? -2.141 15.064 -12.197 1.00 85.19 91 SER A C 1
ATOM 647 O O . SER A 1 91 ? -3.278 15.452 -11.943 1.00 85.19 91 SER A O 1
ATOM 649 N N . ARG A 1 92 ? -1.046 15.714 -11.759 1.00 81.94 92 ARG A N 1
ATOM 650 C CA . ARG A 1 92 ? -1.062 16.901 -10.887 1.00 81.94 92 ARG A CA 1
ATOM 651 C C . ARG A 1 92 ? 0.014 17.918 -11.263 1.00 81.94 92 ARG A C 1
ATOM 653 O O . ARG A 1 92 ? 1.021 18.074 -10.580 1.00 81.94 92 ARG A O 1
ATOM 660 N N . HIS A 1 93 ? -0.236 18.648 -12.344 1.00 69.00 93 HIS A N 1
ATOM 661 C CA . HIS A 1 93 ? 0.705 19.607 -12.932 1.00 69.00 93 HIS A CA 1
ATOM 662 C C . HIS A 1 93 ? 1.112 20.784 -12.017 1.00 69.00 93 HIS A C 1
ATOM 664 O O . HIS A 1 93 ? 2.151 21.390 -12.262 1.00 69.00 93 HIS A O 1
ATOM 670 N N . SER A 1 94 ? 0.328 21.108 -10.979 1.00 69.50 94 SER A N 1
ATOM 671 C CA . SER A 1 94 ? 0.573 22.246 -10.070 1.00 69.50 94 SER A CA 1
ATOM 672 C C . SER A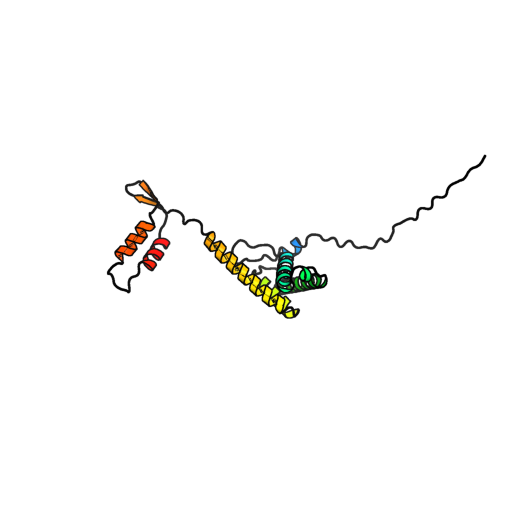 1 94 ? 0.989 21.836 -8.648 1.00 69.50 94 SER A C 1
ATOM 674 O O . SER A 1 94 ? 0.900 22.649 -7.731 1.00 69.50 94 SER A O 1
ATOM 676 N N . GLY A 1 95 ? 1.431 20.590 -8.445 1.00 71.38 95 GLY A N 1
ATOM 677 C CA . GLY A 1 95 ? 1.677 20.048 -7.105 1.00 71.38 95 GLY A CA 1
ATOM 678 C C . GLY A 1 95 ? 0.418 19.461 -6.459 1.00 71.38 95 GLY A C 1
ATOM 679 O O . GLY A 1 95 ? -0.684 19.536 -7.006 1.00 71.38 95 GLY A O 1
ATOM 680 N N . GLY A 1 96 ? 0.585 18.820 -5.301 1.00 82.19 96 GLY A N 1
ATOM 681 C CA . GLY A 1 96 ? -0.522 18.251 -4.528 1.00 82.19 96 GLY A CA 1
ATOM 682 C C . GLY A 1 96 ? -0.183 16.933 -3.831 1.00 82.19 96 GLY A C 1
ATOM 683 O O . GLY A 1 96 ? 0.846 16.316 -4.080 1.00 82.19 96 GLY A O 1
ATOM 684 N N . THR A 1 97 ? -1.080 16.495 -2.950 1.00 87.25 97 THR A N 1
ATOM 685 C CA . THR A 1 97 ? -0.918 15.319 -2.080 1.00 87.25 97 THR A CA 1
ATOM 686 C C . THR A 1 97 ? -1.355 14.006 -2.742 1.00 87.25 97 THR A C 1
ATOM 688 O O . THR A 1 97 ? -2.549 13.793 -2.945 1.00 87.25 97 THR A O 1
ATOM 691 N N . PHE A 1 98 ? -0.461 13.068 -3.039 1.00 90.50 98 PHE A N 1
ATOM 692 C CA . PHE A 1 98 ? -0.913 11.752 -3.522 1.00 90.50 98 PHE A CA 1
ATOM 693 C C . PHE A 1 98 ? -1.343 10.861 -2.362 1.00 90.50 98 PHE A C 1
ATOM 695 O O . PHE A 1 98 ? -0.692 10.842 -1.317 1.00 90.50 98 PHE A O 1
ATOM 702 N N . HIS A 1 99 ? -2.388 10.062 -2.549 1.00 92.81 99 HIS A N 1
ATOM 703 C CA . HIS A 1 99 ? -2.589 8.912 -1.680 1.00 92.81 99 HIS A CA 1
ATOM 704 C C . HIS A 1 99 ? -1.573 7.826 -2.043 1.00 92.81 99 HIS A C 1
ATOM 706 O O . HIS A 1 99 ? -1.188 7.659 -3.199 1.00 92.81 99 HIS A O 1
ATOM 712 N N . ILE A 1 100 ? -1.127 7.053 -1.051 1.00 91.62 100 ILE A N 1
ATOM 713 C CA . ILE A 1 100 ? -0.219 5.923 -1.300 1.00 91.62 100 ILE A CA 1
ATOM 714 C C . ILE A 1 100 ? -0.847 4.854 -2.215 1.00 91.62 100 ILE A C 1
ATOM 716 O O . ILE A 1 100 ? -0.116 4.080 -2.831 1.00 91.62 100 ILE A O 1
ATOM 720 N N . GLU A 1 101 ? -2.176 4.814 -2.324 1.00 92.44 101 GLU A N 1
ATOM 721 C CA . GLU A 1 101 ? -2.885 3.957 -3.283 1.00 92.44 101 GLU A CA 1
ATOM 722 C C . GLU A 1 101 ? -2.705 4.453 -4.721 1.00 92.44 101 GLU A C 1
ATOM 724 O O . GLU A 1 101 ? -2.360 3.648 -5.575 1.00 92.44 101 GLU A O 1
ATOM 729 N N . ASP A 1 102 ? -2.759 5.768 -4.970 1.00 93.06 102 ASP A N 1
ATOM 730 C CA . ASP A 1 102 ? -2.523 6.347 -6.305 1.00 93.06 102 ASP A CA 1
ATOM 731 C C . ASP A 1 102 ? -1.153 5.927 -6.868 1.00 93.06 102 ASP A C 1
ATOM 733 O O . ASP A 1 102 ? -0.991 5.629 -8.052 1.00 93.06 102 ASP A O 1
ATOM 737 N N . VAL A 1 103 ? -0.139 5.879 -5.997 1.00 93.69 103 VAL A N 1
ATOM 738 C CA . VAL A 1 103 ? 1.208 5.421 -6.361 1.00 93.69 103 VAL A CA 1
ATOM 739 C C . VAL A 1 103 ? 1.210 3.932 -6.709 1.00 93.69 103 VAL A C 1
ATOM 741 O O . VAL A 1 103 ? 1.868 3.541 -7.671 1.00 93.69 103 VAL A O 1
ATOM 744 N N . GLN A 1 104 ? 0.492 3.104 -5.947 1.00 94.56 104 GLN A N 1
ATOM 745 C CA . GLN A 1 104 ? 0.387 1.663 -6.202 1.00 94.56 104 GLN A CA 1
ATOM 746 C C . GLN A 1 104 ? -0.346 1.387 -7.516 1.00 94.56 104 GLN A C 1
ATOM 748 O O . GLN A 1 104 ? 0.165 0.637 -8.346 1.00 94.56 104 GLN A O 1
ATOM 753 N N . ASP A 1 105 ? -1.470 2.059 -7.750 1.00 94.88 105 ASP A N 1
ATOM 754 C CA . ASP A 1 105 ? -2.262 1.920 -8.971 1.00 94.88 105 ASP A CA 1
ATOM 755 C C . ASP A 1 105 ? -1.446 2.326 -10.200 1.00 94.88 105 ASP A C 1
ATOM 757 O O . ASP A 1 105 ? -1.457 1.644 -11.228 1.00 94.88 105 ASP A O 1
ATOM 761 N N . GLN A 1 106 ? -0.646 3.391 -10.086 1.00 95.81 106 GLN A N 1
ATOM 762 C CA . GLN A 1 106 ? 0.235 3.801 -11.171 1.00 95.81 106 GLN A CA 1
ATOM 763 C C . GLN A 1 106 ? 1.366 2.790 -11.429 1.00 95.81 106 GLN A C 1
ATOM 765 O O . GLN A 1 106 ? 1.756 2.601 -12.586 1.00 95.81 106 GLN A O 1
ATOM 770 N N . VAL A 1 107 ? 1.890 2.129 -10.390 1.00 96.75 107 VAL A N 1
ATOM 771 C CA . VAL A 1 107 ? 2.869 1.036 -10.534 1.00 96.75 107 VAL A CA 1
ATOM 772 C C . VAL A 1 107 ? 2.244 -0.166 -11.240 1.00 96.75 107 VAL A C 1
ATOM 774 O O . VAL A 1 107 ? 2.836 -0.685 -12.186 1.00 96.75 107 VAL A O 1
ATOM 777 N N . GLU A 1 108 ? 1.041 -0.571 -10.840 1.00 96.00 108 GLU A N 1
ATOM 778 C CA . GLU A 1 108 ? 0.303 -1.679 -11.459 1.00 96.00 108 GLU A CA 1
ATOM 779 C C . GLU A 1 108 ? -0.009 -1.392 -12.926 1.00 96.00 108 GLU A C 1
ATOM 781 O O . GLU A 1 108 ? 0.270 -2.220 -13.796 1.00 96.00 108 GLU A O 1
ATOM 786 N N . LEU A 1 109 ? -0.485 -0.183 -13.226 1.00 95.94 109 LEU A N 1
ATOM 787 C CA . LEU A 1 109 ? -0.714 0.263 -14.595 1.00 95.94 109 LEU A CA 1
ATOM 788 C C . LEU A 1 109 ? 0.582 0.267 -15.420 1.00 95.94 109 LEU A C 1
ATOM 790 O O . LEU A 1 109 ? 0.569 -0.124 -16.589 1.00 95.94 109 LEU A O 1
ATOM 794 N N . GLY A 1 110 ? 1.699 0.697 -14.828 1.00 96.25 110 GLY A N 1
ATOM 795 C CA . GLY A 1 110 ? 3.017 0.675 -15.462 1.00 96.25 110 GLY A CA 1
ATOM 796 C C . GLY A 1 110 ? 3.469 -0.742 -15.820 1.00 96.25 110 GLY A C 1
ATOM 797 O O . GLY A 1 110 ? 3.857 -0.985 -16.962 1.00 96.25 110 GLY A O 1
ATOM 798 N N . LEU A 1 111 ? 3.351 -1.683 -14.880 1.00 96.50 111 LEU A N 1
ATOM 799 C CA . LEU A 1 111 ? 3.690 -3.093 -15.094 1.00 96.50 111 LEU A CA 1
ATOM 800 C C . LEU A 1 111 ? 2.811 -3.739 -16.172 1.00 96.50 111 LEU A C 1
ATOM 802 O O . LEU A 1 111 ? 3.330 -4.430 -17.047 1.00 96.50 111 LEU A O 1
ATOM 806 N N . MET A 1 112 ? 1.501 -3.474 -16.154 1.00 96.19 112 MET A N 1
ATOM 807 C CA . MET A 1 112 ? 0.569 -3.997 -17.159 1.00 96.19 112 MET A CA 1
ATOM 808 C C . MET A 1 112 ? 0.861 -3.451 -18.561 1.00 96.19 112 MET A C 1
ATOM 810 O O . MET A 1 112 ? 0.861 -4.213 -19.523 1.00 96.19 112 MET A O 1
ATOM 814 N N . ARG A 1 113 ? 1.155 -2.149 -18.689 1.00 95.69 113 ARG A N 1
ATOM 815 C CA . ARG A 1 113 ? 1.516 -1.526 -19.977 1.00 95.69 113 ARG A CA 1
ATOM 816 C C . ARG A 1 113 ? 2.867 -1.990 -20.510 1.00 95.69 113 ARG A C 1
ATOM 818 O O . ARG A 1 113 ? 3.042 -2.035 -21.721 1.00 95.69 113 ARG A O 1
ATOM 825 N N . GLY A 1 114 ? 3.801 -2.323 -19.622 1.00 92.44 114 GLY A N 1
ATOM 826 C CA . GLY A 1 114 ? 5.090 -2.912 -19.984 1.00 92.44 114 GLY A CA 1
ATOM 827 C C . GLY A 1 114 ? 5.016 -4.397 -20.354 1.00 92.44 114 GLY A C 1
ATOM 828 O O . GLY A 1 114 ? 6.042 -4.982 -20.669 1.00 92.44 114 GLY A O 1
ATOM 829 N N . GLY A 1 115 ? 3.837 -5.029 -20.293 1.00 95.00 115 GLY A N 1
ATOM 830 C CA . GLY A 1 115 ? 3.680 -6.462 -20.570 1.00 95.00 115 GLY A CA 1
ATOM 831 C C . GLY A 1 115 ? 4.195 -7.381 -19.455 1.00 95.00 115 GLY A C 1
ATOM 832 O O . GLY A 1 115 ? 4.175 -8.602 -19.600 1.00 95.00 115 GLY A O 1
ATOM 833 N N . HIS A 1 116 ? 4.609 -6.835 -18.307 1.00 95.50 116 HIS A N 1
ATOM 834 C CA . HIS A 1 116 ? 5.135 -7.599 -17.172 1.00 95.50 116 HIS A CA 1
ATOM 835 C C . HIS A 1 116 ? 4.000 -8.163 -16.296 1.00 95.50 116 HIS A C 1
ATOM 837 O O . HIS A 1 116 ? 3.927 -7.911 -15.091 1.00 95.50 116 HIS A O 1
ATOM 843 N N . HIS A 1 117 ? 3.081 -8.923 -16.895 1.00 96.19 117 HIS A N 1
ATOM 844 C CA . HIS A 1 117 ? 1.855 -9.397 -16.236 1.00 96.19 117 HIS A CA 1
ATOM 845 C C . HIS A 1 117 ? 2.125 -10.314 -15.036 1.00 96.19 117 HIS A C 1
ATOM 847 O O . HIS A 1 117 ? 1.429 -10.262 -14.021 1.00 96.19 117 HIS A O 1
ATOM 853 N N . GLU A 1 118 ? 3.143 -11.166 -15.125 1.00 94.94 118 GLU A N 1
ATOM 854 C CA . GLU A 1 118 ? 3.563 -12.029 -14.019 1.00 94.94 118 GLU A CA 1
ATOM 855 C C . GLU A 1 118 ? 4.131 -11.238 -12.835 1.00 94.94 118 GLU A C 1
ATOM 857 O O . GLU A 1 118 ? 3.759 -11.503 -11.691 1.00 94.94 118 GLU A O 1
ATOM 862 N N . VAL A 1 119 ? 4.918 -10.195 -13.107 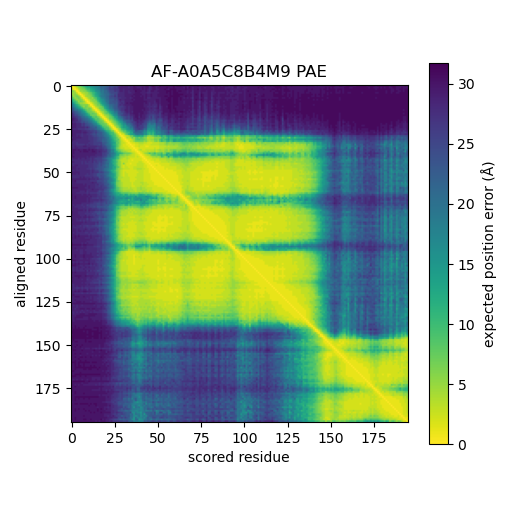1.00 95.38 119 VAL A N 1
ATOM 863 C CA . VAL A 1 119 ? 5.445 -9.281 -12.085 1.00 95.38 119 VAL A CA 1
ATOM 864 C C . VAL A 1 119 ? 4.324 -8.444 -11.469 1.00 95.38 119 VAL A C 1
ATOM 866 O O . VAL A 1 119 ? 4.307 -8.262 -10.254 1.00 95.38 119 VAL A O 1
ATOM 869 N N . ALA A 1 120 ? 3.344 -7.997 -12.262 1.00 95.94 120 ALA A N 1
ATOM 870 C CA . ALA A 1 120 ? 2.159 -7.300 -11.759 1.00 95.94 120 ALA A CA 1
ATOM 871 C C . ALA A 1 120 ? 1.369 -8.164 -10.763 1.00 95.94 120 ALA A C 1
ATOM 873 O O . ALA A 1 120 ? 1.040 -7.706 -9.670 1.00 95.94 120 ALA A O 1
ATOM 874 N N . ARG A 1 121 ? 1.134 -9.443 -11.085 1.00 95.12 121 ARG A N 1
ATOM 875 C CA . ARG A 1 121 ? 0.479 -10.388 -10.163 1.00 95.12 121 ARG A CA 1
ATOM 876 C C . ARG A 1 121 ? 1.282 -10.579 -8.875 1.00 95.12 121 ARG A C 1
ATOM 878 O O . ARG A 1 121 ? 0.715 -10.523 -7.785 1.00 95.12 121 ARG A O 1
ATOM 885 N N . ALA A 1 122 ? 2.599 -10.758 -8.984 1.00 93.25 122 ALA A N 1
ATOM 886 C CA . ALA A 1 122 ? 3.473 -10.890 -7.820 1.00 93.25 122 ALA A CA 1
ATOM 887 C C . ALA A 1 122 ? 3.486 -9.619 -6.949 1.00 93.25 122 ALA A C 1
ATOM 889 O O . ALA A 1 122 ? 3.493 -9.713 -5.721 1.00 93.25 122 ALA A O 1
ATOM 890 N N . TYR A 1 123 ? 3.439 -8.438 -7.570 1.00 94.81 123 TYR A N 1
ATOM 891 C CA . TYR A 1 123 ? 3.348 -7.152 -6.882 1.00 94.81 123 TYR A CA 1
ATOM 892 C C . TYR A 1 123 ? 2.051 -7.029 -6.069 1.00 94.81 123 TYR A C 1
ATOM 894 O O . TYR A 1 123 ? 2.112 -6.688 -4.884 1.00 94.81 123 TYR A O 1
ATOM 902 N N . VAL A 1 124 ? 0.901 -7.378 -6.664 1.00 93.31 124 VAL A N 1
ATOM 903 C CA . VAL A 1 124 ? -0.407 -7.363 -5.981 1.00 93.31 124 VAL A CA 1
ATOM 904 C C . VAL A 1 124 ? -0.395 -8.289 -4.759 1.00 93.31 124 VAL A C 1
ATOM 906 O O . VAL A 1 124 ? -0.714 -7.865 -3.648 1.00 93.31 124 VAL A O 1
ATOM 909 N N . LEU A 1 125 ? 0.081 -9.525 -4.923 1.00 91.31 125 LEU A N 1
ATOM 910 C CA . LEU A 1 125 ? 0.196 -10.478 -3.813 1.00 91.31 125 LEU A CA 1
ATOM 911 C C . LEU A 1 125 ? 1.150 -9.985 -2.713 1.00 91.31 125 LEU A C 1
ATOM 913 O O . LEU A 1 125 ? 0.897 -10.167 -1.520 1.00 91.31 125 LEU A O 1
ATOM 917 N N . TYR A 1 126 ? 2.252 -9.330 -3.088 1.00 88.81 126 TYR A N 1
ATOM 918 C CA . TYR A 1 126 ? 3.184 -8.750 -2.126 1.00 88.81 126 TYR A CA 1
ATOM 919 C C . TYR A 1 126 ? 2.554 -7.590 -1.331 1.00 88.81 126 TYR A C 1
ATOM 921 O O . TYR A 1 126 ? 2.721 -7.544 -0.107 1.00 88.81 126 TYR A O 1
ATOM 929 N N . ARG A 1 127 ? 1.802 -6.674 -1.969 1.00 89.38 127 ARG A N 1
ATOM 930 C CA . ARG A 1 127 ? 1.123 -5.576 -1.244 1.00 89.38 127 ARG A CA 1
ATOM 931 C C . ARG A 1 127 ? 0.030 -6.088 -0.305 1.00 89.38 127 ARG A C 1
ATOM 933 O O . ARG A 1 127 ? -0.138 -5.530 0.784 1.00 89.38 127 ARG A O 1
ATOM 940 N N . GLU A 1 128 ? -0.674 -7.154 -0.682 1.00 91.25 128 GLU A N 1
ATOM 941 C CA . GLU A 1 128 ? -1.691 -7.793 0.156 1.00 91.25 128 GLU A CA 1
ATOM 942 C C . GLU A 1 128 ? -1.054 -8.421 1.391 1.00 91.25 128 GLU A C 1
ATOM 944 O O . GLU A 1 128 ? -1.441 -8.084 2.511 1.00 91.25 128 GLU A O 1
ATOM 949 N N . ARG A 1 129 ? 0.010 -9.216 1.213 1.00 88.44 129 ARG A N 1
ATOM 950 C CA . ARG A 1 129 ? 0.768 -9.795 2.331 1.00 88.44 129 ARG A CA 1
ATOM 951 C C . ARG A 1 129 ? 1.275 -8.716 3.288 1.00 88.44 129 ARG A C 1
ATOM 953 O O . ARG A 1 129 ? 1.089 -8.822 4.494 1.00 88.44 129 ARG A O 1
ATOM 960 N N . ARG A 1 130 ? 1.836 -7.617 2.770 1.00 86.25 130 ARG A N 1
ATOM 961 C CA . ARG A 1 130 ? 2.285 -6.475 3.593 1.00 86.25 130 ARG A CA 1
ATOM 962 C C . ARG A 1 130 ? 1.142 -5.717 4.266 1.00 86.25 130 ARG A C 1
ATOM 964 O O . ARG A 1 130 ? 1.366 -5.014 5.251 1.00 86.25 130 ARG A O 1
ATOM 971 N N . THR A 1 131 ? -0.067 -5.784 3.724 1.00 87.12 131 THR A N 1
ATOM 972 C CA . THR A 1 131 ? -1.260 -5.226 4.367 1.00 87.12 131 THR A CA 1
ATOM 973 C C . THR A 1 131 ? -1.697 -6.118 5.526 1.00 87.12 131 THR A C 1
ATOM 975 O O . THR A 1 131 ? -1.908 -5.598 6.618 1.00 87.12 131 THR A O 1
ATOM 978 N N . GLN A 1 132 ? -1.721 -7.437 5.325 1.00 87.31 132 GLN A N 1
ATOM 979 C CA . GLN A 1 132 ? -2.029 -8.424 6.364 1.00 87.31 132 GLN A CA 1
ATOM 980 C C . GLN A 1 132 ? -0.997 -8.407 7.501 1.00 87.31 132 GLN A C 1
ATOM 982 O O . GLN A 1 132 ? -1.376 -8.339 8.664 1.00 87.31 132 GLN A O 1
ATOM 987 N N . GLU A 1 133 ? 0.303 -8.371 7.185 1.00 87.38 133 GLU A N 1
ATOM 988 C CA . GLU A 1 133 ? 1.379 -8.272 8.186 1.00 87.38 133 GLU A CA 1
ATOM 989 C C . GLU A 1 133 ? 1.211 -7.043 9.086 1.00 87.38 133 GLU A C 1
ATOM 991 O O . GLU A 1 133 ? 1.364 -7.135 10.300 1.00 87.38 133 GLU A O 1
ATOM 996 N N . ARG A 1 134 ? 0.858 -5.888 8.507 1.00 83.69 134 ARG A N 1
ATOM 997 C CA . ARG A 1 134 ? 0.614 -4.664 9.281 1.00 83.69 134 ARG A CA 1
ATOM 998 C C . ARG A 1 134 ? -0.659 -4.739 10.114 1.00 83.69 134 ARG A C 1
ATOM 1000 O O . ARG A 1 134 ? -0.675 -4.174 11.200 1.00 83.69 134 ARG A O 1
ATOM 1007 N N . ALA A 1 135 ? -1.711 -5.387 9.613 1.00 81.50 135 ALA A N 1
ATOM 1008 C CA . ALA A 1 135 ? -2.929 -5.608 10.389 1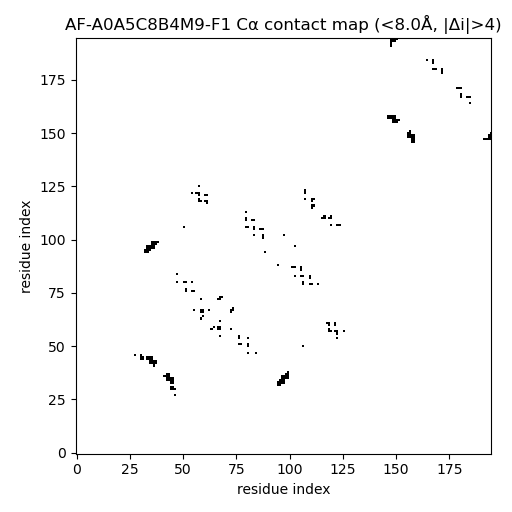.00 81.50 135 ALA A CA 1
ATOM 1009 C C . ALA A 1 135 ? -2.627 -6.469 11.623 1.00 81.50 135 ALA A C 1
ATOM 1011 O O . ALA A 1 135 ? -2.942 -6.061 12.735 1.00 81.50 135 ALA A O 1
ATOM 1012 N N . ARG A 1 136 ? -1.881 -7.565 11.439 1.00 82.12 136 ARG A N 1
ATOM 1013 C CA . ARG A 1 136 ? -1.462 -8.447 12.533 1.00 82.12 136 ARG A CA 1
ATOM 1014 C C . ARG A 1 136 ? -0.559 -7.743 13.549 1.00 82.12 136 ARG A C 1
ATOM 1016 O O . ARG A 1 136 ? -0.765 -7.864 14.747 1.00 82.12 136 ARG A O 1
ATOM 1023 N N . GLN A 1 137 ? 0.407 -6.949 13.079 1.00 77.19 137 GLN A N 1
ATOM 1024 C CA . GLN A 1 137 ? 1.260 -6.144 13.963 1.00 77.19 137 GLN A CA 1
ATOM 1025 C C . GLN A 1 137 ? 0.470 -5.077 14.728 1.00 77.19 137 GLN A C 1
ATOM 1027 O O . GLN A 1 137 ? 0.798 -4.794 15.873 1.00 77.19 137 GLN A O 1
ATOM 1032 N N . ALA A 1 138 ? -0.562 -4.482 14.123 1.00 70.50 138 ALA A N 1
ATOM 1033 C CA . ALA A 1 138 ? -1.416 -3.514 14.808 1.00 70.50 138 ALA A CA 1
ATOM 1034 C C . ALA A 1 138 ? -2.269 -4.168 15.907 1.00 70.50 138 ALA A C 1
ATOM 1036 O O . ALA A 1 138 ? -2.502 -3.533 16.930 1.00 70.50 138 ALA A O 1
ATOM 1037 N 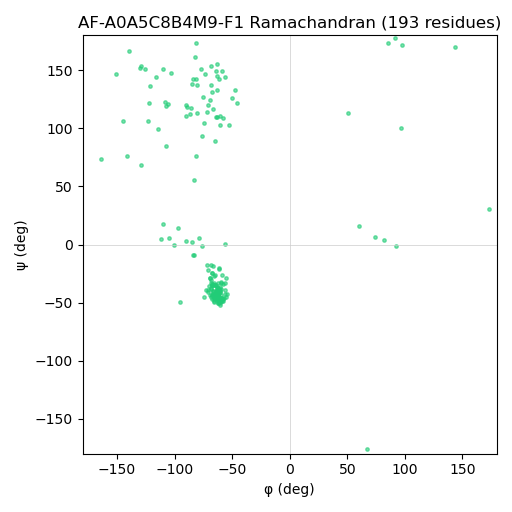N . GLU A 1 139 ? -2.696 -5.419 15.722 1.00 66.31 139 GLU A N 1
ATOM 1038 C CA . GLU A 1 139 ? -3.373 -6.207 16.762 1.00 66.31 139 GLU A CA 1
ATOM 1039 C C . GLU A 1 139 ? -2.411 -6.547 17.912 1.00 66.31 139 GLU A C 1
ATOM 1041 O O . GLU A 1 139 ? -2.732 -6.295 19.072 1.00 66.31 139 GLU A O 1
ATOM 1046 N N . GLU A 1 140 ? -1.199 -7.021 17.592 1.00 61.88 140 GLU A N 1
ATOM 1047 C CA . GLU A 1 140 ? -0.143 -7.363 18.562 1.00 61.88 140 GLU A CA 1
ATOM 1048 C C . GLU A 1 140 ? 0.391 -6.135 19.337 1.00 61.88 140 GLU A C 1
ATOM 1050 O O . GLU A 1 140 ? 0.852 -6.270 20.468 1.00 61.88 140 GLU A O 1
ATOM 1055 N N . GLN A 1 141 ? 0.321 -4.933 18.752 1.00 57.47 141 GLN A N 1
ATOM 1056 C CA . GLN A 1 141 ? 0.752 -3.665 19.360 1.00 57.47 141 GLN A CA 1
ATOM 1057 C C . GLN A 1 141 ? -0.390 -2.865 19.992 1.00 57.47 141 GLN A C 1
ATOM 1059 O O . GLN A 1 141 ? -0.196 -1.688 20.301 1.00 57.47 141 GLN A O 1
ATOM 1064 N N . THR A 1 142 ? -1.565 -3.464 20.205 1.00 53.44 142 THR A N 1
ATOM 1065 C CA . THR A 1 142 ? -2.594 -2.831 21.036 1.00 53.44 142 THR A CA 1
ATOM 1066 C C . THR A 1 142 ? -1.994 -2.660 22.437 1.00 53.44 142 THR A C 1
ATOM 1068 O O . THR A 1 142 ? -1.736 -3.673 23.093 1.00 53.44 142 THR A O 1
ATOM 1071 N N . PRO A 1 143 ? -1.694 -1.428 22.903 1.00 56.12 143 PRO A N 1
ATOM 1072 C CA . PRO A 1 143 ? -1.186 -1.244 24.255 1.00 56.12 143 PRO A CA 1
ATOM 1073 C C . PRO A 1 143 ? -2.195 -1.857 25.223 1.00 56.12 143 PRO A C 1
ATOM 1075 O O . PRO A 1 143 ? -3.401 -1.794 24.966 1.00 56.12 143 PRO A O 1
ATOM 1078 N N . ALA A 1 144 ? -1.709 -2.466 26.311 1.00 60.16 144 ALA A N 1
ATOM 1079 C CA . ALA A 1 144 ? -2.583 -2.908 27.391 1.00 60.16 144 ALA A CA 1
ATOM 1080 C C . ALA A 1 144 ? -3.554 -1.761 27.690 1.00 60.16 144 ALA A C 1
ATOM 1082 O O . ALA A 1 144 ? -3.103 -0.631 27.903 1.00 60.16 144 ALA A O 1
ATOM 1083 N N . ALA A 1 145 ? -4.860 -2.033 27.583 1.00 61.00 145 ALA A N 1
ATOM 1084 C CA . ALA A 1 145 ? -5.877 -1.014 27.800 1.00 61.00 145 ALA A CA 1
ATOM 1085 C C . ALA A 1 145 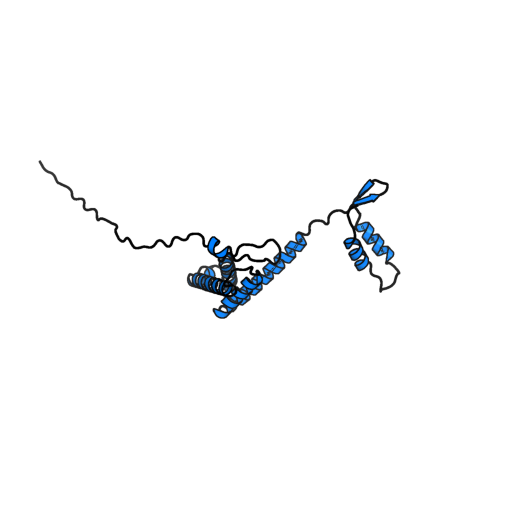? -5.539 -0.278 29.108 1.00 61.00 145 ALA A C 1
ATOM 1087 O O . ALA A 1 145 ? -5.170 -0.953 30.077 1.00 61.00 145 ALA A O 1
ATOM 1088 N N . PRO A 1 146 ? -5.573 1.069 29.132 1.00 64.75 146 PRO A N 1
ATOM 1089 C CA . PRO A 1 146 ? -5.257 1.813 30.344 1.00 64.75 146 PRO A CA 1
ATOM 1090 C C . PRO A 1 146 ? -6.080 1.230 31.493 1.00 64.75 146 PRO A C 1
ATOM 1092 O O . PRO A 1 146 ? -7.291 1.052 31.354 1.00 64.75 146 PRO A O 1
ATOM 1095 N N . GLN A 1 147 ? -5.411 0.853 32.587 1.00 74.88 147 GLN A N 1
ATOM 1096 C CA . GLN A 1 147 ? -6.105 0.327 33.757 1.00 74.88 147 GLN A CA 1
ATOM 1097 C C . GLN A 1 147 ? -7.000 1.443 34.291 1.00 74.88 147 GLN A C 1
ATOM 1099 O O . GLN A 1 147 ? -6.513 2.466 34.770 1.00 74.88 147 GLN A O 1
ATOM 1104 N N . LEU A 1 148 ? -8.308 1.261 34.131 1.00 85.38 148 LEU A N 1
ATOM 1105 C CA . LEU A 1 148 ? -9.315 2.146 34.697 1.00 85.38 148 LEU A CA 1
ATOM 1106 C C . LEU A 1 148 ? -9.278 1.987 36.212 1.00 85.38 148 LEU A C 1
ATOM 1108 O O . LEU A 1 148 ? -9.179 0.863 36.701 1.00 85.38 148 LEU A O 1
ATOM 1112 N N . HIS A 1 149 ? -9.361 3.088 36.946 1.00 89.38 149 HIS A N 1
ATOM 1113 C CA . HIS A 1 149 ? -9.508 3.053 38.393 1.00 89.38 149 HIS A CA 1
ATOM 1114 C C . HIS A 1 149 ? -10.905 3.518 38.782 1.00 89.38 149 HIS A C 1
ATOM 1116 O O . HIS A 1 149 ? -11.519 4.312 38.072 1.00 89.38 149 HIS A O 1
ATOM 1122 N N . VAL A 1 150 ? -11.380 3.007 39.912 1.00 88.62 150 VAL A N 1
ATOM 1123 C CA . VAL A 1 150 ? -12.648 3.373 40.540 1.00 88.62 150 VAL A CA 1
ATOM 1124 C C . VAL A 1 150 ? -12.412 3.700 42.011 1.00 88.62 150 VAL A C 1
ATOM 1126 O O . VAL A 1 150 ? -11.473 3.189 42.627 1.00 88.62 150 VAL A O 1
ATOM 1129 N N . MET A 1 151 ? -13.271 4.535 42.586 1.00 89.31 151 MET A N 1
ATOM 1130 C CA . MET A 1 151 ? -13.261 4.833 44.018 1.00 89.31 151 MET A CA 1
ATOM 1131 C C . MET A 1 151 ? -14.073 3.787 44.794 1.00 89.31 151 MET A C 1
ATOM 1133 O O . MET A 1 151 ? -15.287 3.691 44.613 1.00 89.31 151 MET A O 1
ATOM 1137 N N . ASP A 1 152 ? -13.428 3.041 45.691 1.00 85.44 152 ASP A N 1
ATOM 1138 C CA . ASP A 1 152 ? -14.072 2.108 46.624 1.00 85.44 152 ASP A CA 1
ATOM 1139 C C . ASP A 1 152 ? -13.712 2.497 48.064 1.00 85.44 152 ASP A C 1
ATOM 1141 O O . ASP A 1 152 ? -12.542 2.634 48.412 1.00 85.44 152 ASP A O 1
ATOM 1145 N N . GLY A 1 153 ? -14.715 2.783 48.898 1.00 84.44 153 GLY A N 1
ATOM 1146 C CA . GLY A 1 153 ? -14.496 3.214 50.287 1.00 84.44 153 GLY A CA 1
ATOM 1147 C C . GLY A 1 153 ? -13.684 4.509 50.467 1.00 84.44 153 GLY A C 1
ATOM 1148 O O . GLY A 1 153 ? -13.211 4.777 51.568 1.00 84.44 153 GLY A O 1
ATOM 1149 N N . GLY A 1 154 ? -13.523 5.318 49.414 1.00 86.69 154 GLY A N 1
ATOM 1150 C CA . GLY A 1 154 ? -12.673 6.515 49.415 1.00 86.69 154 GLY A CA 1
ATOM 1151 C C . GLY A 1 154 ? -11.234 6.275 48.940 1.00 86.69 154 GLY A C 1
ATOM 1152 O O . GLY A 1 154 ? -10.476 7.238 48.832 1.00 86.69 154 GLY A O 1
ATOM 1153 N N . GLU A 1 155 ? -10.867 5.035 48.607 1.00 88.81 155 GLU A N 1
ATOM 1154 C CA . GLU A 1 155 ? -9.579 4.685 48.005 1.00 88.81 155 GLU A CA 1
ATOM 1155 C C . GLU A 1 155 ? -9.713 4.413 46.505 1.00 88.81 155 GLU A C 1
ATOM 1157 O O . GLU A 1 155 ? -10.731 3.915 46.027 1.00 88.81 155 GLU A O 1
ATOM 1162 N N . ARG A 1 156 ? -8.659 4.733 45.750 1.00 90.44 156 ARG A N 1
ATOM 1163 C CA . ARG A 1 156 ? -8.612 4.531 44.302 1.00 90.44 156 ARG A CA 1
ATOM 1164 C C . ARG A 1 156 ? -8.052 3.145 43.991 1.00 90.44 156 ARG A C 1
ATOM 1166 O O . ARG A 1 156 ? -6.863 2.900 44.190 1.00 90.44 156 ARG A O 1
ATOM 1173 N N . VAL A 1 157 ? -8.902 2.254 43.490 1.00 89.12 157 VAL A N 1
ATOM 1174 C CA . VAL A 1 157 ? -8.586 0.842 43.225 1.00 89.12 157 VAL A CA 1
ATOM 1175 C C . VAL A 1 157 ? -8.692 0.557 41.727 1.00 89.12 157 VAL A C 1
ATOM 1177 O O . VAL A 1 157 ? -9.542 1.118 41.038 1.00 89.12 157 VAL A O 1
ATOM 1180 N N . ALA A 1 158 ? -7.823 -0.306 41.196 1.00 89.44 158 ALA A N 1
ATOM 1181 C CA . ALA A 1 158 ? -7.905 -0.735 39.800 1.00 89.44 158 ALA A CA 1
ATOM 1182 C C . ALA A 1 158 ? -9.215 -1.500 39.539 1.00 89.44 158 ALA A C 1
ATOM 1184 O O . ALA A 1 158 ? -9.585 -2.404 40.291 1.00 89.44 158 ALA A O 1
ATOM 1185 N N . LEU A 1 159 ? -9.908 -1.152 38.455 1.00 88.31 159 LEU A N 1
ATOM 1186 C CA . LEU A 1 159 ? -11.147 -1.794 38.042 1.00 88.31 159 LEU A CA 1
ATOM 1187 C C . LEU A 1 159 ? -10.877 -3.246 37.633 1.00 88.31 159 LEU A C 1
ATOM 1189 O O . LEU A 1 159 ? -10.212 -3.521 36.632 1.00 88.31 159 LEU A O 1
ATOM 1193 N N . ASP A 1 160 ? -11.463 -4.181 38.376 1.00 88.81 160 ASP A N 1
ATOM 1194 C CA . ASP A 1 160 ? -11.451 -5.596 38.022 1.00 88.81 160 ASP A CA 1
ATOM 1195 C C . ASP A 1 160 ? -12.451 -5.875 36.889 1.00 88.81 160 ASP A C 1
ATOM 1197 O O . ASP A 1 160 ? -13.645 -6.128 37.096 1.00 88.81 160 ASP A O 1
ATOM 1201 N N . LEU A 1 161 ? -11.936 -5.832 35.660 1.00 88.00 161 LEU A N 1
ATOM 1202 C CA . LEU A 1 161 ? -12.707 -6.112 34.452 1.00 88.00 161 LEU A CA 1
ATOM 1203 C C . LEU A 1 161 ? -13.246 -7.546 34.415 1.00 88.00 161 LEU A C 1
ATOM 1205 O O . LEU A 1 161 ? -14.337 -7.764 33.890 1.00 88.00 161 LEU A O 1
ATOM 1209 N N . ALA A 1 162 ? -12.524 -8.521 34.974 1.00 88.06 162 ALA A N 1
ATOM 1210 C CA . ALA A 1 162 ? -12.955 -9.916 34.966 1.00 88.06 162 ALA A CA 1
ATOM 1211 C C . ALA A 1 162 ? -14.169 -10.110 35.880 1.00 88.06 162 ALA A C 1
ATOM 1213 O O . ALA A 1 162 ? -15.161 -10.734 35.488 1.00 88.06 162 ALA A O 1
ATOM 1214 N N . ARG A 1 163 ? -14.134 -9.504 37.071 1.00 90.31 163 ARG A N 1
ATOM 1215 C CA . ARG A 1 163 ? -15.276 -9.485 37.988 1.00 90.31 163 ARG A CA 1
ATOM 1216 C C . ARG A 1 163 ? -16.474 -8.757 37.384 1.00 90.31 163 ARG A C 1
ATOM 1218 O O . ARG A 1 163 ? -17.586 -9.272 37.479 1.00 90.31 163 ARG A O 1
ATOM 1225 N N . LEU A 1 164 ? -16.273 -7.604 36.743 1.00 90.06 164 LEU A N 1
ATOM 1226 C CA . LEU A 1 164 ? -17.358 -6.861 36.091 1.00 90.06 164 LEU A CA 1
ATOM 1227 C C . LEU A 1 164 ? -18.014 -7.678 34.966 1.00 90.06 164 LEU A C 1
ATOM 1229 O O . LEU A 1 164 ? -19.238 -7.781 34.915 1.00 90.06 164 LEU A O 1
ATOM 1233 N N . GLN A 1 165 ? -17.216 -8.308 34.100 1.00 91.69 165 GLN A N 1
ATOM 1234 C CA . GLN A 1 165 ? -17.727 -9.174 33.032 1.00 91.69 165 GLN A CA 1
ATOM 1235 C C . GLN A 1 165 ? -18.495 -10.379 33.586 1.00 91.69 165 GLN A C 1
ATOM 1237 O O . GLN A 1 165 ? -19.574 -10.691 33.089 1.00 91.69 165 GLN A O 1
ATOM 1242 N N . SER A 1 166 ? -17.982 -11.021 34.640 1.00 92.12 166 SER A N 1
ATOM 1243 C CA . SER A 1 166 ? -18.663 -12.120 35.341 1.00 92.12 166 SER A CA 1
ATOM 1244 C C . SER A 1 166 ? -20.001 -11.679 35.946 1.00 92.12 166 SER A C 1
ATOM 1246 O O . SER A 1 166 ? -21.008 -12.385 35.851 1.00 92.12 166 SER A O 1
ATOM 1248 N N . LEU A 1 167 ? -20.053 -10.471 36.510 1.00 94.56 167 LEU A N 1
ATOM 1249 C CA . LEU A 1 167 ? -21.273 -9.912 37.082 1.00 94.56 167 LEU A CA 1
ATOM 1250 C C . LEU A 1 167 ? -22.320 -9.617 35.999 1.00 94.56 167 LEU A C 1
ATOM 1252 O O . LEU A 1 167 ? -23.475 -10.002 36.151 1.00 94.56 167 LEU A O 1
ATOM 1256 N N . ILE A 1 168 ? -21.915 -9.031 34.868 1.00 92.75 168 ILE A N 1
ATOM 1257 C CA . ILE A 1 168 ? -22.813 -8.802 33.724 1.00 92.75 168 ILE A CA 1
ATOM 1258 C C . ILE A 1 168 ? -23.296 -10.138 33.140 1.00 92.75 168 ILE A C 1
ATOM 1260 O O . ILE A 1 168 ? -24.483 -10.298 32.860 1.00 92.75 168 ILE A O 1
ATOM 1264 N N . ALA A 1 169 ? -22.402 -11.119 32.995 1.00 92.12 169 ALA A N 1
ATOM 1265 C CA . ALA A 1 169 ? -22.752 -12.444 32.495 1.00 92.12 169 ALA A CA 1
ATOM 1266 C C . ALA A 1 169 ? -23.751 -13.158 33.414 1.00 92.12 169 ALA A C 1
ATOM 1268 O O . ALA A 1 169 ? -24.751 -13.679 32.926 1.00 92.12 169 ALA A O 1
ATOM 1269 N N . SER A 1 170 ? -23.521 -13.140 34.730 1.00 93.56 170 SER A N 1
ATOM 1270 C CA . SER A 1 170 ? -24.423 -13.768 35.704 1.00 93.56 170 SER A CA 1
ATOM 1271 C C . SER A 1 170 ? -25.782 -13.070 35.781 1.00 93.56 170 SER A C 1
ATOM 1273 O O . SER A 1 170 ? -26.797 -13.752 35.883 1.00 93.56 170 SER A O 1
ATOM 1275 N N . ALA A 1 171 ? -25.831 -11.743 35.625 1.00 93.25 171 ALA A N 1
ATOM 1276 C CA . ALA A 1 171 ? -27.084 -10.994 35.537 1.00 93.25 171 ALA A CA 1
ATOM 1277 C C . ALA A 1 171 ? -27.914 -11.340 34.285 1.00 93.25 171 ALA A C 1
ATOM 1279 O O . ALA A 1 171 ? -29.133 -11.202 34.311 1.00 93.25 171 ALA A O 1
ATOM 1280 N N . CYS A 1 172 ? -27.278 -11.805 33.203 1.00 91.75 172 CYS A N 1
ATOM 1281 C CA . CYS A 1 172 ? -27.967 -12.216 31.975 1.00 91.75 172 CYS A CA 1
ATOM 1282 C C . CYS A 1 172 ? -28.492 -13.664 32.017 1.00 91.75 172 CYS A C 1
ATOM 1284 O O . CYS A 1 172 ? -29.225 -14.081 31.119 1.00 91.75 172 CYS A O 1
ATOM 1286 N N . VAL A 1 173 ? -28.131 -14.451 33.037 1.00 91.75 173 VAL A N 1
ATOM 1287 C CA . VAL A 1 173 ? -28.581 -15.844 33.170 1.00 91.75 173 VAL A CA 1
ATOM 1288 C C . VAL A 1 173 ? -30.085 -15.889 33.449 1.00 91.75 173 VAL A C 1
ATOM 1290 O O . VAL A 1 173 ? -30.587 -15.222 34.346 1.00 91.75 173 VAL A O 1
ATOM 1293 N N . GLY A 1 174 ? -30.812 -16.721 32.697 1.00 89.81 174 GLY A N 1
ATOM 1294 C CA . GLY A 1 174 ? -32.246 -16.956 32.911 1.00 89.81 174 GLY A CA 1
ATOM 1295 C C . GLY A 1 174 ? -33.183 -15.906 32.303 1.00 89.81 174 GLY A C 1
ATOM 1296 O O . GLY A 1 174 ? -34.392 -16.031 32.466 1.00 89.81 174 GLY A O 1
ATOM 1297 N N . LEU A 1 175 ? -32.658 -14.915 31.570 1.00 87.75 175 LEU A N 1
ATOM 1298 C CA . LEU A 1 175 ? -33.453 -13.845 30.943 1.00 87.75 175 LEU A CA 1
ATOM 1299 C C . LEU A 1 175 ? -33.944 -14.159 29.513 1.00 87.75 175 LEU A C 1
ATOM 1301 O O . LEU A 1 175 ? -34.599 -13.324 28.895 1.00 87.75 175 LEU A O 1
ATOM 1305 N N . GLY A 1 176 ? -33.675 -15.364 28.996 1.00 86.62 176 GLY A N 1
ATOM 1306 C CA . GLY A 1 176 ? -34.090 -15.810 27.657 1.00 86.62 176 GLY A CA 1
ATOM 1307 C C . GLY A 1 176 ? -32.998 -15.674 26.588 1.00 86.62 176 GLY A C 1
ATOM 1308 O O . GLY A 1 176 ? -31.929 -15.126 26.837 1.00 86.62 176 GLY A O 1
ATOM 1309 N N . SER A 1 177 ? -33.253 -16.212 25.390 1.00 85.31 177 SER A N 1
ATOM 1310 C CA . SER A 1 177 ? -32.280 -16.264 24.281 1.00 85.31 177 SER A CA 1
ATOM 1311 C C . SER A 1 177 ? -32.004 -14.916 23.617 1.00 85.31 177 SER A C 1
ATOM 1313 O O . SER A 1 177 ? -30.997 -14.772 22.930 1.00 85.31 177 SER A O 1
ATOM 1315 N N . ASP A 1 178 ? -32.889 -13.942 23.821 1.00 89.38 178 ASP A N 1
ATOM 1316 C CA . ASP A 1 178 ? -32.790 -12.618 23.201 1.00 89.38 178 ASP A CA 1
ATOM 1317 C C . ASP A 1 178 ? -31.849 -11.681 23.977 1.00 89.38 178 ASP A C 1
ATOM 1319 O O . ASP A 1 178 ? -31.506 -10.601 23.495 1.00 89.38 178 ASP A O 1
ATOM 1323 N N . ILE A 1 179 ? -31.402 -12.091 25.172 1.00 87.12 179 ILE A N 1
ATOM 1324 C CA . ILE A 1 179 ? -30.484 -11.320 26.011 1.00 87.12 179 ILE A CA 1
ATOM 1325 C C . ILE A 1 179 ? -29.089 -11.940 25.959 1.00 87.12 179 ILE A C 1
ATOM 1327 O O . ILE A 1 179 ? -28.871 -13.087 26.342 1.00 87.12 179 ILE A O 1
ATOM 1331 N N . SER A 1 180 ? -28.118 -11.142 25.515 1.00 90.81 180 SER A N 1
ATOM 1332 C CA . SER A 1 180 ? -26.702 -11.502 25.488 1.00 90.81 180 SER A CA 1
ATOM 1333 C C . SER A 1 180 ? -25.889 -10.510 26.311 1.00 90.81 180 SER A C 1
ATOM 1335 O O . SER A 1 180 ? -26.061 -9.298 26.197 1.00 90.81 180 SER A O 1
ATOM 1337 N N . ALA A 1 181 ? -24.961 -11.029 27.113 1.00 90.25 181 ALA A N 1
ATOM 1338 C CA . ALA A 1 181 ? -24.060 -10.219 27.927 1.00 90.25 181 ALA A CA 1
ATOM 1339 C C . ALA A 1 181 ? -23.035 -9.444 27.080 1.00 90.25 181 ALA A C 1
ATOM 1341 O O . ALA A 1 181 ? -22.585 -8.371 27.472 1.00 90.25 181 ALA A O 1
ATOM 1342 N N . GLN A 1 182 ? -22.663 -9.971 25.909 1.00 89.56 182 GLN A N 1
ATOM 1343 C CA . GLN A 1 182 ? -21.576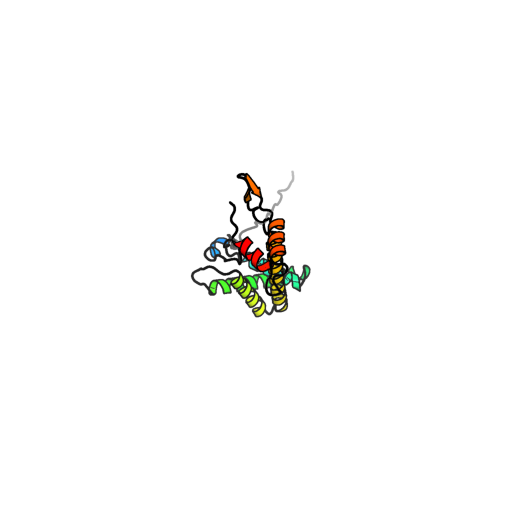 -9.427 25.089 1.00 89.56 182 GLN A CA 1
ATOM 1344 C C . GLN A 1 182 ? -21.808 -7.972 24.632 1.00 89.56 182 GLN A C 1
ATOM 1346 O O . GLN A 1 182 ? -20.920 -7.147 24.854 1.00 89.56 182 GLN A O 1
ATOM 1351 N N . PRO A 1 183 ? -22.973 -7.612 24.054 1.00 91.19 183 PRO A N 1
ATOM 1352 C CA . PRO A 1 183 ? -23.272 -6.227 23.688 1.00 91.19 183 PRO A CA 1
ATOM 1353 C C . PRO A 1 183 ? -23.258 -5.271 24.885 1.00 91.19 183 PRO A C 1
ATOM 1355 O O . PRO A 1 183 ? -22.761 -4.154 24.771 1.00 91.19 183 PRO A O 1
ATOM 1358 N N . ILE A 1 184 ? -23.753 -5.723 26.042 1.00 90.56 184 ILE A N 1
ATOM 1359 C CA . ILE A 1 184 ? -23.803 -4.927 27.276 1.00 90.56 184 ILE A CA 1
ATOM 1360 C C . ILE A 1 184 ? -22.383 -4.629 27.764 1.00 90.56 184 ILE A C 1
ATOM 1362 O O . ILE A 1 184 ? -22.059 -3.480 28.059 1.00 90.56 184 ILE A O 1
ATOM 1366 N N . VAL A 1 185 ? -21.514 -5.646 27.801 1.00 91.06 185 VAL A N 1
ATOM 1367 C CA . VAL A 1 185 ? -20.093 -5.474 28.139 1.00 91.06 185 VAL A CA 1
ATOM 1368 C C . VAL A 1 185 ? -19.431 -4.496 27.171 1.00 91.06 185 VAL A C 1
ATOM 1370 O O . VAL A 1 185 ? -18.770 -3.565 27.622 1.00 91.06 185 VAL A O 1
ATOM 1373 N N . ALA A 1 186 ? -19.625 -4.667 25.860 1.00 88.69 186 ALA A N 1
ATOM 1374 C CA . ALA A 1 186 ? -19.004 -3.812 24.851 1.00 88.69 186 ALA A CA 1
ATOM 1375 C C . ALA A 1 186 ? -19.407 -2.335 25.009 1.00 88.69 186 ALA A C 1
ATOM 1377 O O . ALA A 1 186 ? -18.538 -1.461 25.016 1.00 88.69 186 ALA A O 1
ATOM 1378 N N . GLU A 1 187 ? -20.699 -2.061 25.198 1.00 91.69 187 GLU A N 1
ATOM 1379 C CA . GLU A 1 187 ? -21.199 -0.698 25.396 1.00 91.69 187 GLU A CA 1
ATOM 1380 C C . GLU A 1 187 ? -20.750 -0.111 26.743 1.00 91.69 187 GLU A C 1
ATOM 1382 O O . GLU A 1 187 ? -20.367 1.054 26.814 1.00 91.69 187 GLU A O 1
ATOM 1387 N N . THR A 1 188 ? -20.703 -0.921 27.806 1.00 89.81 188 THR A N 1
ATOM 1388 C CA . THR A 1 188 ? -20.186 -0.486 29.114 1.00 89.81 188 THR A CA 1
ATOM 1389 C C . THR A 1 188 ? -18.720 -0.075 29.001 1.00 89.81 188 THR A C 1
ATOM 1391 O O . THR A 1 188 ? -18.362 1.024 29.409 1.00 89.81 188 THR A O 1
ATOM 1394 N N . MET A 1 189 ? -17.874 -0.912 28.386 1.00 87.00 189 MET A N 1
ATOM 1395 C CA . MET A 1 189 ? -16.442 -0.625 28.222 1.00 87.00 189 MET A CA 1
ATOM 1396 C C . MET A 1 189 ? -16.187 0.653 27.422 1.00 87.00 189 MET A C 1
ATOM 1398 O O . MET A 1 189 ? -15.223 1.364 27.692 1.00 87.00 189 MET A O 1
ATOM 1402 N N . ARG A 1 190 ? -17.052 0.959 26.451 1.00 87.44 190 ARG A N 1
ATOM 1403 C CA . ARG A 1 190 ? -16.933 2.153 25.609 1.00 87.44 190 ARG A CA 1
ATOM 1404 C C . ARG A 1 190 ? -17.190 3.457 26.363 1.00 87.44 190 ARG A C 1
ATOM 1406 O O . ARG A 1 190 ? -16.646 4.487 25.977 1.00 87.44 190 ARG A O 1
ATOM 1413 N N . ASN A 1 191 ? -18.017 3.398 27.403 1.00 88.94 191 ASN A N 1
ATOM 1414 C CA . ASN A 1 191 ? -18.479 4.556 28.163 1.00 88.94 191 ASN A CA 1
ATOM 1415 C C . ASN A 1 191 ? -17.799 4.687 29.538 1.00 88.94 191 ASN A C 1
ATOM 1417 O O . ASN A 1 191 ? -18.185 5.549 30.327 1.00 88.94 191 ASN A O 1
ATOM 1421 N N . LEU A 1 192 ? -16.810 3.842 29.848 1.00 87.44 192 LEU A N 1
ATOM 1422 C CA . LEU A 1 192 ? -16.017 3.970 31.067 1.00 87.44 192 LEU A CA 1
ATOM 1423 C C . LEU A 1 192 ? -14.918 5.023 30.902 1.00 87.44 192 LEU A C 1
ATOM 1425 O O . LEU A 1 192 ? -14.197 5.053 29.904 1.00 87.44 192 LEU A O 1
ATOM 1429 N N . TYR A 1 193 ? -14.762 5.838 31.938 1.00 84.44 193 TYR A N 1
ATOM 1430 C CA . TYR A 1 193 ? -13.705 6.830 32.076 1.00 84.44 193 TYR A CA 1
ATOM 1431 C C . TYR A 1 193 ? -12.980 6.583 33.399 1.00 84.44 193 TYR A C 1
ATOM 1433 O O . TYR A 1 193 ? -13.567 6.052 34.338 1.00 84.44 193 TYR A O 1
ATOM 1441 N N . ASP A 1 194 ? -11.698 6.928 33.457 1.00 82.88 194 ASP A N 1
ATOM 1442 C CA . ASP A 1 194 ? -10.888 6.794 34.669 1.00 82.88 194 ASP A CA 1
ATOM 1443 C C . ASP A 1 194 ? -11.351 7.814 35.728 1.00 82.88 194 ASP A C 1
ATOM 1445 O O . ASP A 1 194 ? -11.411 9.011 35.427 1.00 82.88 194 ASP A O 1
ATOM 1449 N N . GLY A 1 195 ? -11.701 7.350 36.936 1.00 76.56 195 GLY A N 1
ATOM 1450 C CA . GLY A 1 195 ? -12.301 8.192 37.980 1.00 76.56 195 GLY A CA 1
ATOM 1451 C C . GLY A 1 195 ? -12.782 7.423 39.199 1.00 76.56 195 GLY A C 1
ATOM 1452 O O . GLY A 1 195 ? -13.825 6.742 39.096 1.00 76.56 195 GLY A O 1
#

Nearest PDB structures (foldseek):
  5im3-assembly1_A-2  TM=6.076E-01  e=4.268E-13  Pseudomonas aeruginosa PAO1
  5im3-assembly1_B-2  TM=6.238E-01  e=4.427E-11  Pseudomonas aeruginosa PAO1
  7agx-assembly1_1D  TM=2.191E-01  e=7.046E+00  Salmonella enterica subsp. enterica serovar Typhimurium str. LT2

Secondary structure (DSSP, 8-state):
----PPP-------------------TTGGGTT-EEE-SSSS-EE--HHHHHHHHHHHHHHHHHHHHHTSHHHHHHHHHHHHHHHHHHHHHTTT---EEHHHHHHHHHHHHHHTT-HHHHHHHHHHHHHHHHHHHHHHHHT-------EEEETTEEEE--HHHHHHHHHHHTTTS-TT--HHHHHHHHHHT----

Sequence (195 aa):
MQPSTSSTLSPSSSAFSGASAVATEPRQSAYAGYPIIRRKGPDVAFEPSKIAVALVKAFLAVHGTQGAASAGVREDVATLTAAVVRGLLRSRHSGGTFHIEDVQDQVELGLMRGGHHEVARAYVLYRERRTQERARQAEEQTPAAPQLHVMDGGERVALDLARLQSLIASACVGLGSDISAQPIVAETMRNLYDG

pLDDT: mean 81.16, std 17.34, range [37.16, 96.75]